Protein AF-A0A2H9TQN9-F1 (afdb_monomer_lite)

Radius of gyration: 40.38 Å; chains: 1; bounding box: 98×46×113 Å

Organism: NCBI:txid1246581

Sequence (249 aa):
MAHNGDDNREPFPMGLWTKDLTGVDFGSINLSEFLGPDDIPKVSHSVGTVLGKHDHDDYSEAASREVLIDNHHAYVQAELASVHLRLTRLEEAVTTLSRERSTQDDLGVELNQREISRGHLDRFCLPVLEATPEPTVISFNRVAQQLNNIYLRLDRKSILSQVRKWFRKRREEMGGRIASSVKRHFSQSLKDTDSIRELIDLVERDECDLSVIINDARLEITNNVEAKLFTKQKILSFLARYKPAELDG

Structure (mmCIF, N/CA/C/O backbone):
data_AF-A0A2H9TQN9-F1
#
_entry.id   AF-A0A2H9TQN9-F1
#
loop_
_atom_site.group_PDB
_atom_site.id
_atom_site.type_symbol
_atom_site.label_atom_id
_atom_site.label_alt_id
_atom_site.label_comp_id
_atom_site.label_asym_id
_atom_site.label_entity_id
_atom_site.label_seq_id
_atom_site.pdbx_PDB_ins_code
_atom_site.Cartn_x
_atom_site.Cartn_y
_atom_site.Cartn_z
_atom_site.occupancy
_atom_site.B_iso_or_equiv
_atom_site.auth_seq_id
_atom_site.auth_comp_id
_atom_site.auth_asym_id
_atom_site.auth_atom_id
_atom_site.pdbx_PDB_model_num
ATOM 1 N N . MET A 1 1 ? 9.075 -24.035 80.267 1.00 37.97 1 MET A N 1
ATOM 2 C CA . MET A 1 1 ? 9.755 -22.742 80.485 1.00 37.97 1 MET A CA 1
ATOM 3 C C . MET A 1 1 ? 9.259 -21.785 79.422 1.00 37.97 1 MET A C 1
ATOM 5 O O . MET A 1 1 ? 9.377 -22.096 78.247 1.00 37.97 1 MET A O 1
ATOM 9 N N . ALA A 1 2 ? 8.608 -20.712 79.857 1.00 39.56 2 ALA A N 1
ATOM 10 C CA . ALA A 1 2 ? 8.160 -19.605 79.023 1.00 39.56 2 ALA A CA 1
ATOM 11 C C . ALA A 1 2 ? 9.331 -18.656 78.715 1.00 39.56 2 ALA A C 1
ATOM 13 O O . ALA A 1 2 ? 10.217 -18.527 79.557 1.00 39.56 2 ALA A O 1
ATOM 14 N N . HIS A 1 3 ? 9.293 -17.965 77.570 1.00 36.34 3 HIS A N 1
ATOM 15 C CA . HIS A 1 3 ? 9.470 -16.508 77.522 1.00 36.34 3 HIS A CA 1
ATOM 16 C C . HIS A 1 3 ? 8.997 -15.905 76.187 1.00 36.34 3 HIS A C 1
ATOM 18 O O . HIS A 1 3 ? 9.136 -16.506 75.127 1.00 36.34 3 HIS A O 1
ATOM 24 N N . ASN A 1 4 ? 8.399 -14.721 76.334 1.00 38.72 4 ASN A N 1
ATOM 25 C CA . ASN A 1 4 ? 7.712 -13.849 75.379 1.00 38.72 4 ASN A CA 1
ATOM 26 C C . ASN A 1 4 ? 8.651 -12.933 74.566 1.00 38.72 4 ASN A C 1
ATOM 28 O O . ASN A 1 4 ? 9.793 -12.718 74.970 1.00 38.72 4 ASN A O 1
ATOM 32 N N . GLY A 1 5 ? 8.065 -12.271 73.556 1.00 31.64 5 GLY A N 1
ATOM 33 C CA . GLY A 1 5 ? 8.475 -10.976 72.978 1.00 31.64 5 GLY A CA 1
ATOM 34 C C . GLY A 1 5 ? 8.746 -11.065 71.470 1.00 31.64 5 GLY A C 1
ATOM 35 O O . GLY A 1 5 ? 9.401 -12.003 71.037 1.00 31.64 5 GLY A O 1
ATOM 36 N N . ASP A 1 6 ? 8.315 -10.164 70.591 1.00 31.16 6 ASP A N 1
ATOM 37 C CA . ASP A 1 6 ? 7.574 -8.908 70.721 1.00 31.16 6 ASP A CA 1
ATOM 38 C C . ASP A 1 6 ? 7.085 -8.502 69.309 1.00 31.16 6 ASP A C 1
ATOM 40 O O . ASP A 1 6 ? 7.635 -8.957 68.298 1.00 31.16 6 ASP A O 1
ATOM 44 N N . ASP A 1 7 ? 6.049 -7.670 69.261 1.00 41.66 7 ASP A N 1
ATOM 45 C CA . ASP A 1 7 ? 5.431 -7.080 68.070 1.00 41.66 7 ASP A CA 1
ATOM 46 C C . ASP A 1 7 ? 6.397 -6.174 67.285 1.00 41.66 7 ASP A C 1
ATOM 48 O O . ASP A 1 7 ? 7.167 -5.428 67.883 1.00 41.66 7 ASP A O 1
ATOM 52 N N . ASN A 1 8 ? 6.311 -6.191 65.944 1.00 35.59 8 ASN A N 1
ATOM 53 C CA . ASN A 1 8 ? 6.471 -5.004 65.079 1.00 35.59 8 ASN A CA 1
ATOM 54 C C . ASN A 1 8 ? 6.349 -5.367 63.586 1.00 35.59 8 ASN A C 1
ATOM 56 O O . ASN A 1 8 ? 7.307 -5.784 62.931 1.00 35.59 8 ASN A O 1
ATOM 60 N N . ARG A 1 9 ? 5.162 -5.147 63.011 1.00 36.41 9 ARG A N 1
ATOM 61 C CA . ARG A 1 9 ? 4.996 -4.911 61.569 1.00 36.41 9 ARG A CA 1
ATOM 62 C C . ARG A 1 9 ? 4.322 -3.559 61.390 1.00 36.41 9 ARG A C 1
ATOM 64 O O . ARG A 1 9 ? 3.121 -3.435 61.599 1.00 36.41 9 ARG A O 1
ATOM 71 N N . GLU A 1 10 ? 5.115 -2.563 61.014 1.00 36.47 10 GLU A N 1
ATOM 72 C CA . GLU A 1 10 ? 4.640 -1.237 60.621 1.00 36.47 10 GLU A CA 1
ATOM 73 C C . GLU A 1 10 ? 3.789 -1.319 59.337 1.00 36.47 10 GLU A C 1
ATOM 75 O O . GLU A 1 10 ? 4.243 -1.884 58.336 1.00 36.47 10 GLU A O 1
ATOM 80 N N . PRO A 1 11 ? 2.577 -0.739 59.308 1.00 37.53 11 PRO A N 1
ATOM 81 C CA . PRO A 1 11 ? 1.890 -0.404 58.072 1.00 37.53 11 PRO A CA 1
ATOM 82 C C . PRO A 1 11 ? 2.256 1.014 57.602 1.00 37.53 11 PRO A C 1
ATOM 84 O O . PRO A 1 11 ? 2.252 1.975 58.371 1.00 37.53 11 PRO A O 1
ATOM 87 N N . PHE A 1 12 ? 2.550 1.130 56.305 1.00 31.11 12 PHE A N 1
ATOM 88 C CA . PHE A 1 12 ? 2.865 2.380 55.609 1.00 31.11 12 PHE A CA 1
ATOM 89 C C . PHE A 1 12 ? 1.700 3.397 55.621 1.00 31.11 12 PHE A C 1
ATOM 91 O O . PHE A 1 12 ? 0.530 3.006 55.659 1.00 31.11 12 PHE A O 1
ATOM 98 N N . PRO A 1 13 ? 2.002 4.709 55.534 1.00 34.22 13 PRO A N 1
ATOM 99 C CA . PRO A 1 13 ? 1.062 5.788 55.809 1.00 34.22 13 PRO A CA 1
ATOM 100 C C . PRO A 1 13 ? 0.210 6.143 54.581 1.00 34.22 13 PRO A C 1
ATOM 102 O O . PRO A 1 13 ? 0.727 6.556 53.546 1.00 34.22 13 PRO A O 1
ATOM 105 N N . MET A 1 14 ? -1.115 6.051 54.715 1.00 31.77 14 MET A N 1
ATOM 106 C CA . MET A 1 14 ? -2.094 6.589 53.760 1.00 31.77 14 MET A CA 1
ATOM 107 C C . MET A 1 14 ? -2.716 7.854 54.352 1.00 31.77 14 MET A C 1
ATOM 109 O O . MET A 1 14 ? -3.808 7.837 54.913 1.00 31.77 14 MET A O 1
ATOM 113 N N . GLY A 1 15 ? -1.980 8.957 54.260 1.00 32.19 15 GLY A N 1
ATOM 114 C CA . GLY A 1 15 ? -2.476 10.287 54.579 1.00 32.19 15 GLY A CA 1
ATOM 115 C C . GLY A 1 15 ? -2.161 11.227 53.430 1.00 32.19 15 GLY A C 1
ATOM 116 O O . GLY A 1 15 ? -1.024 11.662 53.317 1.00 32.19 15 GLY A O 1
ATOM 117 N N . LEU A 1 16 ? -3.155 11.493 52.581 1.00 36.97 16 LEU A N 1
ATOM 118 C CA . LEU A 1 16 ? -3.380 12.712 51.790 1.00 36.97 16 LEU A CA 1
ATOM 119 C C . LEU A 1 16 ? -4.595 12.450 50.882 1.00 36.97 16 LEU A C 1
ATOM 121 O O . LEU A 1 16 ? -4.783 11.325 50.435 1.00 36.97 16 LEU A O 1
ATOM 125 N N . TRP A 1 17 ? -5.386 13.492 50.612 1.00 33.38 17 TRP A N 1
ATOM 126 C CA . TRP A 1 17 ? -6.606 13.519 49.779 1.00 33.38 17 TRP A CA 1
ATOM 127 C C . TRP A 1 17 ? -7.957 13.251 50.464 1.00 33.38 17 TRP A C 1
ATOM 129 O O . TRP A 1 17 ? -8.817 12.582 49.907 1.00 33.38 17 TRP A O 1
ATOM 139 N N . THR A 1 18 ? -8.222 13.895 51.601 1.00 37.75 18 THR A N 1
ATOM 140 C CA . THR A 1 18 ? -9.591 14.362 51.901 1.00 37.75 18 THR A CA 1
ATOM 141 C C . THR A 1 18 ? -9.537 15.785 52.446 1.00 37.75 18 THR A C 1
ATOM 143 O O . THR A 1 18 ? -9.558 16.011 53.655 1.00 37.75 18 THR A O 1
ATOM 146 N N . LYS A 1 19 ? -9.429 16.756 51.538 1.00 35.53 19 LYS A N 1
ATOM 147 C CA . LYS A 1 19 ? -9.860 18.132 51.780 1.00 35.53 19 LYS A CA 1
ATOM 148 C C . LYS A 1 19 ? -10.678 18.602 50.580 1.00 35.53 19 LYS A C 1
ATOM 150 O O . LYS A 1 19 ? -10.286 18.373 49.441 1.00 35.53 19 LYS A O 1
ATOM 155 N N . ASP A 1 20 ? -11.794 19.234 50.924 1.00 38.38 20 ASP A N 1
ATOM 156 C CA . ASP A 1 20 ? -12.629 20.122 50.116 1.00 38.38 20 ASP A CA 1
ATOM 157 C C . ASP A 1 20 ? -13.629 19.486 49.136 1.00 38.38 20 ASP A C 1
ATOM 159 O O . ASP A 1 20 ? -13.484 19.541 47.920 1.00 38.38 20 ASP A O 1
ATOM 163 N N . LEU A 1 21 ? -14.737 18.985 49.699 1.00 37.91 21 LEU A N 1
ATOM 164 C CA . LEU A 1 21 ? -16.066 19.015 49.062 1.00 37.91 21 LEU A CA 1
ATOM 165 C C . LEU A 1 21 ? -17.137 19.600 50.008 1.00 37.91 21 LEU A C 1
ATOM 167 O O . LEU A 1 21 ? -18.318 19.272 49.923 1.00 37.91 21 LEU A O 1
ATOM 171 N N . THR A 1 22 ? -16.750 20.498 50.919 1.00 39.56 22 THR A N 1
ATOM 172 C CA . THR A 1 22 ? -17.705 21.353 51.641 1.00 39.56 22 THR A CA 1
ATOM 173 C C . THR A 1 22 ? -18.136 22.484 50.711 1.00 39.56 22 THR A C 1
ATOM 175 O O . THR A 1 22 ? -17.582 23.580 50.749 1.00 39.56 22 THR A O 1
ATOM 178 N N . GLY A 1 23 ? -19.065 22.191 49.805 1.00 35.91 23 GLY A N 1
ATOM 179 C CA . GLY A 1 23 ? -19.553 23.191 48.855 1.00 35.91 23 GLY A CA 1
ATOM 180 C C . GLY A 1 23 ? -20.477 22.684 47.754 1.00 35.91 23 GLY A C 1
ATOM 181 O O . GLY A 1 23 ? -20.685 23.411 46.788 1.00 35.91 23 GLY A O 1
ATOM 182 N N . VAL A 1 24 ? -21.026 21.469 47.861 1.00 32.88 24 VAL A N 1
ATOM 183 C CA . VAL A 1 24 ? -22.110 21.032 46.972 1.00 32.88 24 VAL A CA 1
ATOM 184 C C . VAL A 1 24 ? -23.412 21.119 47.750 1.00 32.88 24 VAL A C 1
ATOM 186 O O . VAL A 1 24 ? -23.733 20.251 48.559 1.00 32.88 24 VAL A O 1
ATOM 189 N N . ASP A 1 25 ? -24.123 22.217 47.523 1.00 34.91 25 ASP A N 1
ATOM 190 C CA . ASP A 1 25 ? -25.510 22.395 47.924 1.00 34.91 25 ASP A CA 1
ATOM 191 C C . ASP A 1 25 ? -26.354 21.422 47.088 1.00 34.91 25 ASP A C 1
ATOM 193 O O . ASP A 1 25 ? -26.673 21.677 45.924 1.00 34.91 25 ASP A O 1
ATOM 197 N N . PHE A 1 26 ? -26.641 20.243 47.641 1.00 36.66 26 PHE A N 1
ATOM 198 C CA . PHE A 1 26 ? -27.694 19.394 47.101 1.00 36.66 26 PHE A CA 1
ATOM 199 C C . PHE A 1 26 ? -29.007 20.047 47.502 1.0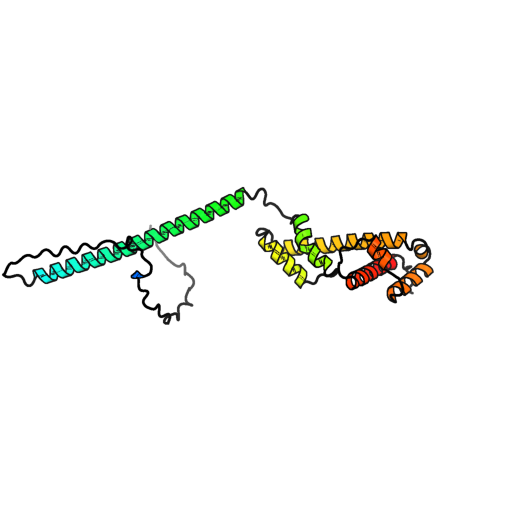0 36.66 26 PHE A C 1
ATOM 201 O O . PHE A 1 26 ? -29.554 19.761 48.568 1.00 36.66 26 PHE A O 1
ATOM 208 N N . GLY A 1 27 ? -29.462 20.967 46.645 1.00 31.23 27 GLY A N 1
ATOM 209 C CA . GLY A 1 27 ? -30.769 21.594 46.751 1.00 31.23 27 GLY A CA 1
ATOM 210 C C . GLY A 1 27 ? -31.809 20.547 47.129 1.00 31.23 27 GLY A C 1
ATOM 211 O O . GLY A 1 27 ? -31.789 19.432 46.613 1.00 31.23 27 GLY A O 1
ATOM 212 N N . SER A 1 28 ? -32.657 20.900 48.086 1.00 41.28 28 SER A N 1
ATOM 213 C CA . SER A 1 28 ? -33.707 20.063 48.656 1.00 41.28 28 SER A CA 1
ATOM 214 C C . SER A 1 28 ? -34.480 19.350 47.542 1.00 41.28 28 SER A C 1
ATOM 216 O O . SER A 1 28 ? -35.337 19.941 46.888 1.00 41.28 28 SER A O 1
ATOM 218 N N . ILE A 1 29 ? -34.157 18.078 47.297 1.00 41.19 29 ILE A N 1
ATOM 219 C CA . ILE A 1 29 ? -34.894 17.264 46.334 1.00 41.19 29 ILE A CA 1
ATOM 220 C C . ILE A 1 29 ? -36.217 16.920 47.003 1.00 41.19 29 ILE A C 1
ATOM 222 O O . ILE A 1 29 ? -36.265 16.226 48.020 1.00 41.19 29 ILE A O 1
ATOM 226 N N . ASN A 1 30 ? -37.297 17.448 46.440 1.00 39.53 30 ASN A N 1
ATOM 227 C CA . ASN A 1 30 ? -38.644 17.142 46.873 1.00 39.53 30 ASN A CA 1
ATOM 228 C C . ASN A 1 30 ? -38.946 15.681 46.492 1.00 39.53 30 ASN A C 1
ATOM 230 O O . ASN A 1 30 ? -39.198 15.365 45.333 1.00 39.53 30 ASN A O 1
ATOM 234 N N . LEU A 1 31 ? -38.881 14.772 47.470 1.00 38.03 31 LEU A N 1
ATOM 235 C CA . LEU A 1 31 ? -39.073 13.320 47.298 1.00 38.03 31 LEU A CA 1
ATOM 236 C C . LEU A 1 31 ? -40.453 12.935 46.732 1.00 38.03 31 LEU A C 1
ATOM 238 O O . LEU A 1 31 ? -40.649 11.797 46.313 1.00 38.03 31 LEU A O 1
ATOM 242 N N . SER A 1 32 ? -41.396 13.879 46.686 1.00 43.66 32 SER A N 1
ATOM 243 C CA . SER A 1 32 ? -42.710 13.697 46.062 1.00 43.66 32 SER A CA 1
ATOM 244 C C . SER A 1 32 ? -42.670 13.631 44.529 1.00 43.66 32 SER A C 1
ATOM 246 O O . SER A 1 32 ? -43.639 13.186 43.925 1.00 43.66 32 SER A O 1
ATOM 248 N N . GLU A 1 33 ? -41.562 14.026 43.894 1.00 41.00 33 GLU A N 1
ATOM 249 C CA . GLU A 1 33 ? -41.443 14.071 42.428 1.00 41.00 33 GLU A CA 1
ATOM 250 C C . GLU A 1 33 ? -40.929 12.757 41.802 1.00 41.00 33 GLU A C 1
ATOM 252 O O . GLU A 1 33 ? -41.001 12.587 40.588 1.00 41.00 33 GLU A O 1
ATOM 257 N N . PHE A 1 34 ? -40.443 11.806 42.615 1.00 40.09 34 PHE A N 1
ATOM 258 C CA . PHE A 1 34 ? -39.823 10.552 42.144 1.00 40.09 34 PHE A CA 1
ATOM 259 C C . PHE A 1 34 ? -40.543 9.267 42.569 1.00 40.09 34 PHE A C 1
ATOM 261 O O . PHE A 1 34 ? -40.137 8.181 42.155 1.00 40.09 34 PHE A O 1
ATOM 268 N N . LEU A 1 35 ? -41.604 9.370 43.367 1.00 39.31 35 LEU A N 1
ATOM 269 C CA . LEU A 1 35 ? -42.394 8.229 43.818 1.00 39.31 35 LEU A CA 1
ATOM 270 C C . LEU A 1 35 ? -43.792 8.316 43.208 1.00 39.31 35 LEU A C 1
ATOM 272 O O . LEU A 1 35 ? -44.477 9.330 43.340 1.00 39.31 35 LEU A O 1
ATOM 276 N N . GLY A 1 36 ? -44.221 7.246 42.538 1.00 40.66 36 GLY A N 1
ATOM 277 C CA . GLY A 1 36 ? -45.630 7.084 42.198 1.00 40.66 36 GLY A CA 1
ATOM 278 C C . GLY A 1 36 ? -46.471 7.006 43.482 1.00 40.66 36 GLY A C 1
ATOM 279 O O . GLY A 1 36 ? -45.952 6.617 44.530 1.00 40.66 36 GLY A O 1
ATOM 280 N N . PRO A 1 37 ? -47.771 7.345 43.429 1.00 44.25 37 PRO A N 1
ATOM 281 C CA . PRO A 1 37 ? -48.647 7.387 44.606 1.00 44.25 37 PRO A CA 1
ATOM 282 C C . PRO A 1 37 ? -48.778 6.053 45.368 1.00 44.25 37 PRO A C 1
ATOM 284 O O . PRO A 1 37 ? -49.317 6.048 46.473 1.00 44.25 37 PRO A O 1
ATOM 287 N N . ASP A 1 38 ? -48.261 4.951 44.819 1.00 47.19 38 ASP A N 1
ATOM 288 C CA . ASP A 1 38 ? -48.315 3.611 45.408 1.00 47.19 38 ASP A CA 1
ATOM 289 C C . ASP A 1 38 ? -47.046 3.198 46.186 1.00 47.19 38 ASP A C 1
ATOM 291 O O . ASP A 1 38 ? -47.084 2.198 46.900 1.00 47.19 38 ASP A O 1
ATOM 295 N N . ASP A 1 39 ? -45.951 3.969 46.121 1.00 44.09 39 ASP A N 1
ATOM 296 C CA . ASP A 1 39 ? -44.659 3.604 46.741 1.00 44.09 39 ASP A CA 1
ATOM 297 C C . ASP A 1 39 ? -44.392 4.284 48.100 1.00 44.09 39 ASP A C 1
ATOM 299 O O . ASP A 1 39 ? -43.322 4.120 48.691 1.00 44.09 39 ASP A O 1
ATOM 303 N N . ILE A 1 40 ? -45.360 5.034 48.639 1.00 39.59 40 ILE A N 1
ATOM 304 C CA . ILE A 1 40 ? -45.265 5.607 49.989 1.00 39.59 40 ILE A CA 1
ATOM 305 C C . ILE A 1 40 ? -45.924 4.632 50.978 1.00 39.59 40 ILE A C 1
ATOM 307 O O . ILE A 1 40 ? -47.126 4.370 50.859 1.00 39.59 40 ILE A O 1
ATOM 311 N N . PRO A 1 41 ? -45.203 4.107 51.990 1.00 36.38 41 PRO A N 1
ATOM 312 C CA . PRO A 1 41 ? -45.829 3.301 53.027 1.00 36.38 41 PRO A CA 1
ATOM 313 C C . PRO A 1 41 ? -46.903 4.136 53.733 1.00 36.38 41 PRO A C 1
ATOM 315 O O . PRO A 1 41 ? -46.627 5.202 54.284 1.00 36.38 41 PRO A O 1
ATOM 318 N N . LYS A 1 42 ? -48.154 3.658 53.701 1.00 34.28 42 LYS A N 1
ATOM 319 C CA . LYS A 1 42 ? -49.274 4.282 54.414 1.00 34.28 42 LYS A CA 1
ATOM 320 C C . LYS A 1 42 ? -48.986 4.272 55.914 1.00 34.28 42 LYS A C 1
ATOM 322 O O . LYS A 1 42 ? -49.185 3.260 56.582 1.00 34.28 42 LYS A O 1
ATOM 327 N N . VAL A 1 43 ? -48.565 5.413 56.449 1.00 35.03 43 VAL A N 1
ATOM 328 C CA . VAL A 1 43 ? -48.576 5.661 57.891 1.00 35.03 43 VAL A CA 1
ATOM 329 C C . VAL A 1 43 ? -50.028 5.928 58.286 1.00 35.03 43 VAL A C 1
ATOM 331 O O . VAL A 1 43 ? -50.566 7.016 58.083 1.00 35.03 43 VAL A O 1
ATOM 334 N N . SER A 1 44 ? -50.700 4.898 58.793 1.00 30.33 44 SER A N 1
ATOM 335 C CA . SER A 1 44 ? -52.037 5.024 59.370 1.00 30.33 44 SER A CA 1
ATOM 336 C C . SER A 1 44 ? -51.959 5.841 60.661 1.00 30.33 44 SER A C 1
ATOM 338 O O . SER A 1 44 ? -51.550 5.333 61.701 1.00 30.33 44 SER A O 1
ATOM 340 N N . HIS A 1 45 ? -52.386 7.104 60.615 1.00 34.41 45 HIS A N 1
ATOM 341 C CA . HIS A 1 45 ? -52.709 7.871 61.817 1.00 34.41 45 HIS A CA 1
ATOM 342 C C . HIS A 1 45 ? -54.002 7.322 62.436 1.00 34.41 45 HIS A C 1
ATOM 344 O O . HIS A 1 45 ? -55.101 7.742 62.079 1.00 34.41 45 HIS A O 1
ATOM 350 N N . SER A 1 46 ? -53.895 6.392 63.385 1.00 27.66 46 SER A N 1
ATOM 351 C CA . SER A 1 46 ? -54.994 6.104 64.310 1.00 27.66 46 SER A CA 1
ATOM 352 C C . SER A 1 46 ? -54.864 7.009 65.536 1.00 27.66 46 SER A C 1
ATOM 354 O O . SER A 1 46 ? -54.229 6.648 66.525 1.00 27.66 46 SER A O 1
ATOM 356 N N . VAL A 1 47 ? -55.454 8.206 65.469 1.00 30.98 47 VAL A N 1
ATOM 357 C CA . VAL A 1 47 ? -55.657 9.056 66.651 1.00 30.98 47 VAL A CA 1
ATOM 358 C C . VAL A 1 47 ? -56.861 8.502 67.412 1.00 30.98 47 VAL A C 1
ATOM 360 O O . VAL A 1 47 ? -58.009 8.783 67.077 1.00 30.98 47 VAL A O 1
ATOM 363 N N . GLY A 1 48 ? -56.601 7.665 68.415 1.00 31.16 48 GLY A N 1
ATOM 364 C CA . GLY A 1 48 ? -57.606 7.248 69.388 1.00 31.16 48 GLY A CA 1
ATOM 365 C C . GLY A 1 48 ? -57.835 8.357 70.411 1.00 31.16 48 GLY A C 1
ATOM 366 O O . GLY A 1 48 ? -56.950 8.678 71.196 1.00 31.16 48 GLY A O 1
ATOM 367 N N . THR A 1 49 ? -59.022 8.958 70.399 1.00 33.12 49 THR A N 1
ATOM 368 C CA . THR A 1 49 ? -59.487 9.881 71.439 1.00 33.12 49 THR A CA 1
ATOM 369 C C . THR A 1 49 ? -59.835 9.097 72.708 1.00 33.12 49 THR A C 1
ATOM 371 O O . THR A 1 49 ? -60.707 8.233 72.659 1.00 33.12 49 THR A O 1
ATOM 374 N N . VAL A 1 50 ? -59.225 9.426 73.853 1.00 31.00 50 VAL A N 1
ATOM 375 C CA . VAL A 1 50 ? -59.729 9.025 75.180 1.00 31.00 50 VAL A CA 1
ATOM 376 C C . VAL A 1 50 ? -59.770 10.249 76.094 1.00 31.00 50 VAL A C 1
ATOM 378 O O . VAL A 1 50 ? -58.752 10.855 76.413 1.00 31.00 50 VAL A O 1
ATOM 381 N N . LEU A 1 51 ? -60.992 10.620 76.479 1.00 35.50 51 LEU A N 1
ATOM 382 C CA . LEU A 1 51 ? -61.319 11.559 77.550 1.00 35.50 51 LEU A CA 1
ATOM 383 C C . LEU A 1 51 ? -61.044 10.902 78.911 1.00 35.50 51 LEU A C 1
ATOM 385 O O . LEU A 1 51 ? -61.586 9.834 79.186 1.00 35.50 51 LEU A O 1
ATOM 389 N N . GLY A 1 52 ? -60.304 11.572 79.794 1.00 28.08 52 GLY A N 1
ATOM 390 C CA . GLY A 1 52 ? -60.201 11.179 81.202 1.00 28.08 52 GLY A CA 1
ATOM 391 C C . GLY A 1 52 ? -59.225 12.047 81.991 1.00 28.08 52 GLY A C 1
ATOM 392 O O . GLY A 1 52 ? -58.073 12.182 81.609 1.00 28.08 52 GLY A O 1
ATOM 393 N N . LYS A 1 53 ? -59.713 12.669 83.069 1.00 41.50 53 LYS A N 1
ATOM 394 C CA . LYS A 1 53 ? -58.954 13.505 84.011 1.00 41.50 53 LYS A CA 1
ATOM 395 C C . LYS A 1 53 ? -58.148 12.659 85.012 1.00 41.50 53 LYS A C 1
ATOM 397 O O . LYS A 1 53 ? -58.607 11.590 85.396 1.00 41.50 53 LYS A O 1
ATOM 402 N N . HIS A 1 54 ? -57.099 13.304 85.531 1.00 37.19 54 HIS A N 1
ATOM 403 C CA . HIS A 1 54 ? -56.323 13.073 86.761 1.00 37.19 54 HIS A CA 1
ATOM 404 C C . HIS A 1 54 ? -55.001 12.291 86.677 1.00 37.19 54 HIS A C 1
ATOM 406 O O . HIS A 1 54 ? -54.954 11.138 86.269 1.00 37.19 54 HIS A O 1
ATOM 412 N N . ASP A 1 55 ? -53.979 13.025 87.141 1.00 39.59 55 ASP A N 1
ATOM 413 C CA . ASP A 1 55 ? -52.708 12.663 87.765 1.00 39.59 55 ASP A CA 1
ATOM 414 C C . ASP A 1 55 ? -51.806 11.685 87.012 1.00 39.59 55 ASP A C 1
ATOM 416 O O . ASP A 1 55 ? -51.983 10.487 87.154 1.00 39.59 55 ASP A O 1
ATOM 420 N N . HIS A 1 56 ? -50.808 12.196 86.270 1.00 41.88 56 HIS A N 1
ATOM 421 C CA . HIS A 1 56 ? -49.495 11.552 86.052 1.00 41.88 56 HIS A CA 1
ATOM 422 C C . HIS A 1 56 ? -48.612 12.385 85.096 1.00 41.88 56 HIS A C 1
ATOM 424 O O . HIS A 1 56 ? -48.514 12.087 83.905 1.00 41.88 56 HIS A O 1
ATOM 430 N N . ASP A 1 57 ? -47.926 13.408 85.614 1.00 44.16 57 ASP A N 1
ATOM 431 C CA . ASP A 1 57 ? -46.994 14.216 84.804 1.00 44.16 57 ASP A CA 1
ATOM 432 C C . ASP A 1 57 ? -45.682 13.475 84.448 1.00 44.16 57 ASP A C 1
ATOM 434 O O . ASP A 1 57 ? -45.056 13.807 83.447 1.00 44.16 57 ASP A O 1
ATOM 438 N N . ASP A 1 58 ? -45.312 12.395 85.151 1.00 45.41 58 ASP A N 1
ATOM 439 C CA . ASP A 1 58 ? -44.061 11.655 84.875 1.00 45.41 58 ASP A CA 1
ATOM 440 C C . ASP A 1 58 ? -44.194 10.499 83.855 1.00 45.41 58 ASP A C 1
ATOM 442 O O . ASP A 1 58 ? -43.198 10.056 83.282 1.00 45.41 58 ASP A O 1
ATOM 446 N N . TYR A 1 59 ? -45.406 10.002 83.571 1.00 42.09 59 TYR A N 1
ATOM 447 C CA . TYR A 1 59 ? -45.606 8.903 82.601 1.00 42.09 59 TYR A CA 1
ATOM 448 C C . TYR A 1 59 ? -45.722 9.391 81.148 1.00 42.09 59 TYR A C 1
ATOM 450 O O . TYR A 1 59 ? -45.424 8.647 80.214 1.00 42.09 59 TYR A O 1
ATOM 458 N N . SER A 1 60 ? -46.117 10.651 80.953 1.00 50.75 60 SER A N 1
ATOM 459 C CA . SER A 1 60 ? -46.282 11.280 79.637 1.00 50.75 60 SER A CA 1
ATOM 460 C C . SER A 1 60 ? -44.943 11.484 78.917 1.00 50.75 60 SER A C 1
ATOM 462 O O . SER A 1 60 ? -44.827 11.224 77.718 1.00 50.75 60 SER A O 1
ATOM 464 N N . GLU A 1 61 ? -43.902 11.892 79.645 1.00 48.28 61 GLU A N 1
ATOM 465 C CA . GLU A 1 61 ? -42.594 12.204 79.061 1.00 48.28 61 GLU A CA 1
ATOM 466 C C . GLU A 1 61 ? -41.782 10.938 78.735 1.00 48.28 61 GLU A C 1
ATOM 468 O O . GLU A 1 61 ? -41.101 10.883 77.708 1.00 48.28 61 GLU A O 1
ATOM 473 N N . ALA A 1 62 ? -41.908 9.892 79.561 1.00 48.81 62 ALA A N 1
ATOM 474 C CA . ALA A 1 62 ? -41.318 8.578 79.306 1.00 48.81 62 ALA A CA 1
ATOM 475 C C . ALA A 1 62 ? -41.974 7.891 78.098 1.00 48.81 62 ALA A C 1
ATOM 477 O O . ALA A 1 62 ? -41.261 7.485 77.184 1.00 48.81 62 ALA A O 1
ATOM 478 N N . ALA A 1 63 ? -43.312 7.868 78.028 1.00 45.72 63 ALA A N 1
ATOM 479 C CA . ALA A 1 63 ? -44.037 7.327 76.878 1.00 45.72 63 ALA A CA 1
ATOM 480 C C . ALA A 1 63 ? -43.769 8.132 75.591 1.00 45.72 63 ALA A C 1
ATOM 482 O O . ALA A 1 63 ? -43.606 7.556 74.519 1.00 45.72 63 ALA A O 1
ATOM 483 N N . SER A 1 64 ? -43.646 9.461 75.686 1.00 47.19 64 SER A N 1
ATOM 484 C CA . SER A 1 64 ? -43.293 10.311 74.539 1.00 47.19 64 SER A CA 1
ATOM 485 C C . SER A 1 64 ? -41.858 10.082 74.055 1.00 47.19 64 SER A C 1
ATOM 487 O O . SER A 1 64 ? -41.611 10.130 72.851 1.00 47.19 64 SER A O 1
ATOM 489 N N . ARG A 1 65 ? -40.907 9.803 74.961 1.00 44.91 65 ARG A N 1
ATOM 490 C CA . ARG A 1 65 ? -39.529 9.420 74.605 1.00 44.91 65 ARG A CA 1
ATOM 491 C C . ARG A 1 65 ? -39.456 8.017 74.013 1.00 44.91 65 ARG A C 1
ATOM 493 O O . ARG A 1 65 ? -38.742 7.833 73.035 1.00 44.91 65 ARG A O 1
ATOM 500 N N . GLU A 1 66 ? -40.198 7.062 74.557 1.00 41.66 66 GLU A N 1
ATOM 501 C CA . GLU A 1 66 ? -40.2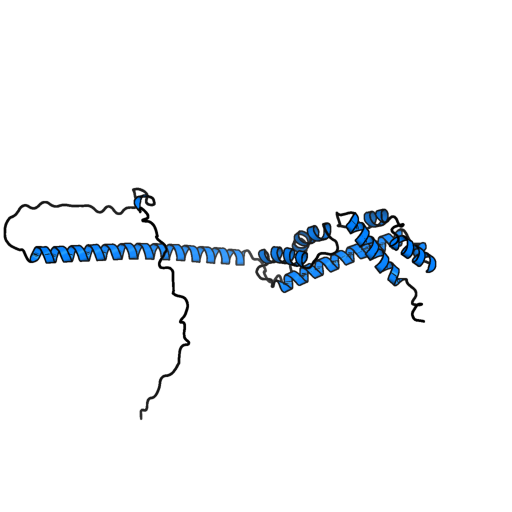47 5.678 74.072 1.00 41.66 66 GLU A CA 1
ATOM 502 C C . GLU A 1 66 ? -40.850 5.612 72.656 1.00 41.66 66 GLU A C 1
ATOM 504 O O . GLU A 1 66 ? -40.233 5.057 71.751 1.00 41.66 66 GLU A O 1
ATOM 509 N N . VAL A 1 67 ? -41.945 6.343 72.402 1.00 48.00 67 VAL A N 1
ATOM 510 C CA . VAL A 1 67 ? -42.533 6.501 71.056 1.00 48.00 67 VAL A CA 1
ATOM 511 C C . VAL A 1 67 ? -41.589 7.231 70.087 1.00 48.00 67 VAL A C 1
ATOM 513 O O . VAL A 1 67 ? -41.557 6.914 68.896 1.00 48.00 67 VAL A O 1
ATOM 516 N N . LEU A 1 68 ? -40.799 8.206 70.554 1.00 50.75 68 LEU A N 1
ATOM 517 C CA . LEU A 1 68 ? -39.795 8.867 69.710 1.00 50.75 68 LEU A CA 1
ATOM 518 C C . LEU A 1 68 ? -38.655 7.917 69.323 1.00 50.75 68 LEU A C 1
ATOM 520 O O . LEU A 1 68 ? -38.207 7.944 68.178 1.00 50.75 68 LEU A O 1
ATOM 524 N N . ILE A 1 69 ? -38.190 7.095 70.268 1.00 51.66 69 ILE A N 1
ATOM 525 C CA . ILE A 1 69 ? -37.119 6.115 70.058 1.00 51.66 69 ILE A CA 1
ATOM 526 C C . ILE A 1 69 ? -37.589 5.026 69.091 1.00 51.66 69 ILE A C 1
ATOM 528 O O . ILE A 1 69 ? -36.858 4.711 68.153 1.00 51.66 69 ILE A O 1
ATOM 532 N N . ASP A 1 70 ? -38.821 4.540 69.237 1.00 53.41 70 ASP A N 1
ATOM 533 C CA . ASP A 1 70 ? -39.409 3.547 68.334 1.00 53.41 70 ASP A CA 1
ATOM 534 C C . ASP A 1 70 ? -39.578 4.088 66.910 1.00 53.41 70 ASP A C 1
ATOM 536 O O . ASP A 1 70 ? -39.252 3.399 65.942 1.00 53.41 70 ASP A O 1
ATOM 540 N N . ASN A 1 71 ? -39.990 5.351 66.757 1.00 56.31 71 ASN A N 1
ATOM 541 C CA . ASN A 1 71 ? -40.093 5.995 65.445 1.00 56.31 71 ASN A CA 1
ATOM 542 C C . ASN A 1 71 ? -38.722 6.244 64.801 1.00 56.31 71 ASN A C 1
ATOM 544 O O . ASN A 1 71 ? -38.570 6.083 63.589 1.00 56.31 71 ASN A O 1
ATOM 548 N N . HIS A 1 72 ? -37.707 6.615 65.587 1.00 57.22 72 HIS A N 1
ATOM 549 C CA . HIS A 1 72 ? -36.346 6.773 65.074 1.00 57.22 72 HIS A CA 1
ATOM 550 C C . HIS A 1 72 ? -35.735 5.427 64.685 1.00 57.22 72 HIS A C 1
ATOM 552 O O . HIS A 1 72 ? -35.122 5.308 63.627 1.00 57.22 72 HIS A O 1
ATOM 558 N N . HIS A 1 73 ? -35.958 4.394 65.493 1.00 59.06 73 HIS A N 1
ATOM 559 C CA . HIS A 1 73 ? -35.517 3.039 65.204 1.00 59.06 73 HIS A CA 1
ATOM 560 C C . HIS A 1 73 ? -36.206 2.478 63.951 1.00 59.06 73 HIS A C 1
ATOM 562 O O . HIS A 1 73 ? -35.534 1.920 63.085 1.00 59.06 73 HIS A O 1
ATOM 568 N N . ALA A 1 74 ? -37.513 2.707 63.790 1.00 57.72 74 ALA A N 1
ATOM 569 C CA . ALA A 1 74 ? -38.258 2.339 62.588 1.00 57.72 74 ALA A CA 1
ATOM 570 C C . ALA A 1 74 ? -37.752 3.079 61.338 1.00 57.72 74 ALA A C 1
ATOM 572 O O . ALA A 1 74 ? -37.600 2.466 60.282 1.00 57.72 74 ALA A O 1
ATOM 573 N N . TYR A 1 75 ? -37.425 4.371 61.457 1.00 67.38 75 TYR A N 1
ATOM 574 C CA . TYR A 1 75 ? -36.831 5.149 60.367 1.00 67.38 75 TYR A CA 1
ATOM 575 C C . TYR A 1 75 ? -35.456 4.602 59.957 1.00 67.38 75 TYR A C 1
ATOM 577 O O . TYR A 1 75 ? -35.214 4.357 58.776 1.00 67.38 75 TYR A O 1
ATOM 585 N N . VAL A 1 76 ? -34.571 4.333 60.925 1.00 68.75 76 VAL A N 1
ATOM 586 C CA . VAL A 1 76 ? -33.250 3.744 60.648 1.00 68.75 76 VAL A CA 1
ATOM 587 C C . VAL A 1 76 ? -33.382 2.353 60.027 1.00 68.75 76 VAL A C 1
ATOM 589 O O . VAL A 1 76 ? -32.647 2.031 59.095 1.00 68.75 76 VAL A O 1
ATOM 592 N N . GLN A 1 77 ? -34.332 1.534 60.482 1.00 67.69 77 GLN A N 1
ATOM 593 C CA . GLN A 1 77 ? -34.596 0.223 59.887 1.00 67.69 77 GLN A CA 1
ATOM 594 C C . GLN A 1 77 ? -35.131 0.319 58.452 1.00 67.69 77 GLN A C 1
ATOM 596 O O . GLN A 1 77 ? -34.728 -0.483 57.609 1.00 67.69 77 GLN A O 1
ATOM 601 N N . ALA A 1 78 ? -35.988 1.298 58.152 1.00 65.31 78 ALA A N 1
ATOM 602 C CA . ALA A 1 78 ? -36.501 1.527 56.802 1.00 65.31 78 ALA A CA 1
ATOM 603 C C . ALA A 1 78 ? -35.393 1.983 55.836 1.00 65.31 78 ALA A C 1
ATOM 605 O O . ALA A 1 78 ? -35.265 1.439 54.737 1.00 65.31 78 ALA A O 1
ATOM 606 N N . GLU A 1 79 ? -34.537 2.912 56.268 1.00 70.38 79 GLU A N 1
ATOM 607 C CA . GLU A 1 79 ? -33.366 3.347 55.498 1.00 70.38 79 GLU A CA 1
ATOM 608 C C . GLU A 1 79 ? -32.376 2.196 55.281 1.00 70.38 79 GLU A C 1
ATOM 610 O O . GLU A 1 79 ? -31.893 1.972 54.169 1.00 70.38 79 GLU A O 1
ATOM 615 N N . LEU A 1 80 ? -32.129 1.389 56.315 1.00 71.94 80 LEU A N 1
ATOM 616 C CA . LEU A 1 80 ? -31.270 0.216 56.213 1.00 71.94 80 LEU A CA 1
ATOM 617 C C . LEU A 1 80 ? -31.842 -0.816 55.230 1.00 71.94 80 LEU A C 1
ATOM 619 O O . LEU A 1 80 ? -31.090 -1.378 54.433 1.00 71.94 80 LEU A O 1
ATOM 623 N N . ALA A 1 81 ? -33.156 -1.049 55.237 1.00 70.31 81 ALA A N 1
ATOM 624 C CA . ALA A 1 81 ? -33.819 -1.935 54.281 1.00 70.31 81 ALA A CA 1
ATOM 625 C C . ALA A 1 81 ? -33.706 -1.413 52.835 1.00 70.31 81 ALA A C 1
ATOM 627 O O . ALA A 1 81 ? -33.435 -2.191 51.918 1.00 70.31 81 ALA A O 1
ATOM 628 N N . SER A 1 82 ? -33.831 -0.097 52.635 1.00 72.50 82 SER A N 1
ATOM 629 C CA . SER A 1 82 ? -33.637 0.561 51.335 1.00 72.50 82 SER A CA 1
ATOM 630 C C . SER A 1 82 ? -32.207 0.389 50.808 1.00 72.50 82 SER A C 1
ATOM 632 O O . SER A 1 82 ? -31.997 0.034 49.642 1.00 72.50 82 SER A O 1
ATOM 634 N N . VAL A 1 83 ? -31.204 0.554 51.677 1.00 73.69 83 VAL A N 1
ATOM 635 C CA . VAL A 1 83 ? -29.792 0.332 51.330 1.00 73.69 83 VAL A CA 1
ATOM 636 C C . VAL A 1 83 ? -29.533 -1.129 50.963 1.00 73.69 83 VAL A C 1
ATOM 638 O O . VAL A 1 83 ? -28.902 -1.381 49.936 1.00 73.69 83 VAL A O 1
ATOM 641 N N . HIS A 1 84 ? -30.055 -2.089 51.732 1.00 79.12 84 HIS A N 1
ATOM 642 C CA . HIS A 1 84 ? -29.907 -3.513 51.414 1.00 79.12 84 HIS A CA 1
ATOM 643 C C . HIS A 1 84 ? -30.538 -3.864 50.067 1.00 79.12 84 HIS A C 1
ATOM 645 O O . HIS A 1 84 ? -29.896 -4.519 49.252 1.00 79.12 84 HIS A O 1
ATOM 651 N N . LEU A 1 85 ? -31.741 -3.359 49.778 1.00 78.50 85 LEU A N 1
ATOM 652 C CA . LEU A 1 85 ? -32.402 -3.596 48.494 1.00 78.50 85 LEU A CA 1
ATOM 653 C C . LEU A 1 85 ? -31.586 -3.045 47.315 1.00 78.50 85 LEU A C 1
ATOM 655 O O . LEU A 1 85 ? -31.480 -3.687 46.269 1.00 78.50 85 LEU A O 1
ATOM 659 N N . ARG A 1 86 ? -30.981 -1.860 47.473 1.00 72.75 86 ARG A N 1
ATOM 660 C CA . ARG A 1 86 ? -30.085 -1.283 46.458 1.00 72.75 86 ARG A CA 1
ATOM 661 C C . ARG A 1 86 ? -28.818 -2.113 46.283 1.00 72.75 86 ARG A C 1
ATOM 663 O O . ARG A 1 86 ? -28.380 -2.283 45.147 1.00 72.75 86 ARG A O 1
ATOM 670 N N . LEU A 1 87 ? -28.251 -2.628 47.373 1.00 81.00 87 LEU A N 1
ATOM 671 C CA . LEU A 1 87 ? -27.073 -3.488 47.332 1.00 81.00 87 LEU A CA 1
ATOM 672 C C . LEU A 1 87 ? -27.377 -4.793 46.586 1.00 81.00 87 LEU A C 1
ATOM 674 O O . LEU A 1 87 ? -26.652 -5.135 45.660 1.00 81.00 87 LEU A O 1
ATOM 678 N N . THR A 1 88 ? -28.506 -5.440 46.885 1.00 79.06 88 THR A N 1
ATOM 679 C CA . THR A 1 88 ? -28.949 -6.657 46.189 1.00 79.06 88 THR A CA 1
ATOM 680 C C . THR A 1 88 ? -29.167 -6.409 44.697 1.00 79.06 88 THR A C 1
ATOM 682 O O . THR A 1 88 ? -28.682 -7.175 43.873 1.00 79.06 88 THR A O 1
ATOM 685 N N . ARG A 1 89 ? -29.805 -5.294 44.315 1.00 76.00 89 ARG A N 1
ATOM 686 C CA . ARG A 1 89 ? -29.970 -4.928 42.894 1.00 76.00 89 ARG A CA 1
ATOM 687 C C . ARG A 1 89 ? -28.634 -4.682 42.189 1.00 76.00 89 ARG A C 1
ATOM 689 O O . ARG A 1 89 ? -28.494 -4.989 41.008 1.00 76.00 89 ARG A O 1
ATOM 696 N N . LEU A 1 90 ? -27.648 -4.124 42.893 1.00 76.62 90 LEU A N 1
ATOM 697 C CA . LEU A 1 90 ? -26.296 -3.948 42.360 1.00 76.62 90 LEU A CA 1
ATOM 698 C C . LEU A 1 90 ? -25.565 -5.285 42.221 1.00 76.62 90 LEU A C 1
ATOM 700 O O . LEU A 1 90 ? -24.905 -5.506 41.211 1.00 76.62 90 LEU A O 1
ATOM 704 N N . GLU A 1 91 ? -25.709 -6.192 43.182 1.00 80.06 91 GLU A N 1
ATOM 705 C CA . GLU A 1 91 ? -25.162 -7.549 43.104 1.00 80.06 91 GLU A CA 1
ATOM 706 C C . GLU A 1 91 ? -25.796 -8.346 41.954 1.00 80.06 91 GLU A C 1
ATOM 708 O O . GLU A 1 91 ? -25.085 -9.014 41.200 1.00 80.06 91 GLU A O 1
ATOM 713 N N . GLU A 1 92 ? -27.106 -8.217 41.741 1.00 75.50 92 GLU A N 1
ATOM 714 C CA . GLU A 1 92 ? -27.826 -8.781 40.592 1.00 75.50 92 GLU A CA 1
ATOM 715 C C . GLU A 1 92 ? -27.335 -8.186 39.264 1.00 75.50 92 GLU A C 1
ATOM 717 O O . GLU A 1 92 ? -27.096 -8.917 38.301 1.00 75.50 92 GLU A O 1
ATOM 722 N N . ALA A 1 93 ? -27.099 -6.873 39.205 1.00 71.56 93 ALA A N 1
ATOM 723 C CA . ALA A 1 93 ? -26.531 -6.229 38.022 1.00 71.56 93 ALA A CA 1
ATOM 724 C C . ALA A 1 93 ? -25.090 -6.698 37.750 1.00 71.56 93 ALA A C 1
ATOM 726 O O . ALA A 1 93 ? -24.741 -6.996 36.609 1.00 71.56 93 ALA A O 1
ATOM 727 N N . VAL A 1 94 ? -24.257 -6.827 38.787 1.00 77.19 94 VAL A N 1
ATOM 728 C CA . VAL A 1 94 ? -22.869 -7.303 38.673 1.00 77.19 94 VAL A CA 1
ATOM 729 C C . VAL A 1 94 ? -22.816 -8.772 38.264 1.00 77.19 94 VAL A C 1
ATOM 731 O O . VAL A 1 94 ? -22.000 -9.141 37.419 1.00 77.19 94 VAL A O 1
ATOM 734 N N . THR A 1 95 ? -23.679 -9.620 38.819 1.00 75.56 95 THR A N 1
ATOM 735 C CA . THR A 1 95 ? -23.764 -11.038 38.440 1.00 75.56 95 THR A CA 1
ATOM 736 C C . THR A 1 95 ? -24.306 -11.208 37.026 1.00 75.56 95 THR A C 1
ATOM 738 O O . THR A 1 95 ? -23.769 -12.025 36.277 1.00 75.56 95 THR A O 1
ATOM 741 N N . THR A 1 96 ? -25.276 -10.390 36.612 1.00 74.06 96 THR A N 1
ATOM 742 C CA . THR A 1 96 ? -25.774 -10.353 35.228 1.00 74.06 96 THR A CA 1
ATOM 743 C C . THR A 1 96 ? -24.671 -9.923 34.264 1.00 74.06 96 THR A C 1
ATOM 745 O O . THR A 1 96 ? -24.384 -10.656 33.325 1.00 74.06 96 THR A O 1
ATOM 748 N N . LEU A 1 97 ? -23.950 -8.834 34.552 1.00 70.06 97 LEU A N 1
ATOM 749 C CA . LEU A 1 97 ? -22.795 -8.394 33.757 1.00 70.06 97 LEU A CA 1
ATOM 750 C C . LEU A 1 97 ? -21.668 -9.437 33.727 1.00 70.06 97 LEU A C 1
ATOM 752 O O . LEU A 1 97 ? -21.024 -9.639 32.699 1.00 70.06 97 LEU A O 1
ATOM 756 N N . SER A 1 98 ? -21.424 -10.133 34.838 1.00 67.38 98 SER A N 1
ATOM 757 C CA . SER A 1 98 ? -20.423 -11.206 34.910 1.00 67.38 98 SER A CA 1
ATOM 758 C C . SER A 1 98 ? -20.838 -12.420 34.078 1.00 67.38 98 SER A C 1
ATOM 760 O O . SER A 1 98 ? -19.994 -13.051 33.437 1.00 67.38 98 SER A O 1
ATOM 762 N N . ARG A 1 99 ? -22.138 -12.729 34.037 1.00 63.03 99 ARG A N 1
ATOM 763 C CA . ARG A 1 99 ? -22.705 -13.801 33.217 1.00 63.03 99 ARG A CA 1
ATOM 764 C C . ARG A 1 99 ? -22.707 -13.431 31.738 1.00 63.03 99 ARG A C 1
ATOM 766 O O . ARG A 1 99 ? -22.283 -14.252 30.937 1.00 63.03 99 ARG A O 1
ATOM 773 N N . GLU A 1 100 ? -23.079 -12.203 31.389 1.00 62.09 100 GLU A N 1
ATOM 774 C CA . GLU A 1 100 ? -22.984 -11.664 30.027 1.00 62.09 100 GLU A CA 1
ATOM 775 C C . GLU A 1 100 ? -21.538 -11.689 29.517 1.00 62.09 100 GLU A C 1
ATOM 777 O O . GLU A 1 100 ? -21.277 -12.156 28.407 1.00 62.09 100 GLU A O 1
ATOM 782 N N . ARG A 1 101 ? -20.577 -11.297 30.362 1.00 55.69 101 ARG A N 1
ATOM 783 C CA . ARG A 1 101 ? -19.141 -11.395 30.070 1.00 55.69 101 ARG A CA 1
ATOM 784 C C . ARG A 1 101 ? -18.684 -12.841 29.879 1.00 55.69 101 ARG A C 1
ATOM 786 O O . ARG A 1 101 ? -17.925 -13.114 28.957 1.00 55.69 101 ARG A O 1
ATOM 793 N N . SER A 1 102 ? -19.178 -13.767 30.698 1.00 55.25 102 SER A N 1
ATOM 794 C CA . SER A 1 102 ? -18.872 -15.198 30.556 1.00 55.25 102 SER A CA 1
ATOM 795 C C . SER A 1 102 ? -19.477 -15.777 29.272 1.00 55.25 102 SER A C 1
ATOM 797 O O . SER A 1 102 ? -18.822 -16.538 28.574 1.00 55.25 102 SER A O 1
ATOM 799 N N . THR A 1 103 ? -20.682 -15.349 28.882 1.00 52.81 103 THR A N 1
ATOM 800 C CA . THR A 1 103 ? -21.289 -15.741 27.599 1.00 52.81 103 THR A CA 1
ATOM 801 C C . THR A 1 103 ? -20.621 -15.084 26.389 1.00 52.81 103 THR A C 1
ATOM 803 O O . THR A 1 103 ? -20.611 -15.673 25.312 1.00 52.81 103 THR A O 1
ATOM 806 N N . GLN A 1 104 ? -20.015 -13.901 26.546 1.00 48.66 104 GLN A N 1
ATOM 807 C CA . GLN A 1 104 ? -19.118 -13.316 25.544 1.00 48.66 104 GLN A CA 1
ATOM 808 C C . GLN A 1 104 ? -17.804 -14.095 25.423 1.00 48.66 104 GLN A C 1
ATOM 810 O O . GLN A 1 104 ? -17.286 -14.220 24.316 1.00 48.66 104 GLN A O 1
ATOM 815 N N . ASP A 1 105 ? -17.281 -14.630 26.526 1.00 48.50 105 ASP A N 1
ATOM 816 C CA . ASP A 1 105 ? -16.100 -15.495 26.512 1.00 48.50 105 ASP A CA 1
ATOM 817 C C . ASP A 1 105 ? -16.410 -16.891 25.924 1.00 48.50 105 ASP A C 1
ATOM 819 O O . ASP A 1 105 ? -15.563 -17.426 25.213 1.00 48.50 105 ASP A O 1
ATOM 823 N N . ASP A 1 106 ? -17.627 -17.429 26.098 1.00 45.66 106 ASP A N 1
ATOM 824 C CA . ASP A 1 106 ? -18.057 -18.728 25.536 1.00 45.66 106 ASP A CA 1
ATOM 825 C C . ASP A 1 106 ? -18.540 -18.655 24.070 1.00 45.66 106 ASP A C 1
ATOM 827 O O . ASP A 1 106 ? -18.358 -19.603 23.306 1.00 45.66 106 ASP A O 1
ATOM 831 N N . LEU A 1 107 ? -19.097 -17.521 23.621 1.00 46.31 107 LEU A N 1
ATOM 832 C CA . LEU A 1 107 ? -19.270 -17.219 22.186 1.00 46.31 107 LEU A CA 1
ATOM 833 C C . LEU A 1 107 ? -17.967 -16.715 21.544 1.00 46.31 107 LEU A C 1
ATOM 835 O O . LEU A 1 107 ? -17.857 -16.638 20.318 1.00 46.31 107 LEU A O 1
ATOM 839 N N . GLY A 1 108 ? -16.960 -16.427 22.369 1.00 40.56 108 GLY A N 1
ATOM 840 C CA . GLY A 1 108 ? -15.564 -16.236 22.008 1.00 40.56 108 GLY A CA 1
ATOM 841 C C . GLY A 1 108 ? -14.884 -17.565 21.704 1.00 40.56 108 GLY A C 1
ATOM 842 O O . GLY A 1 108 ? -13.858 -17.891 22.299 1.00 40.56 108 GLY A O 1
ATOM 843 N N . VAL A 1 109 ? -15.441 -18.319 20.753 1.00 43.09 109 VAL A N 1
ATOM 844 C CA . VAL A 1 109 ? -14.758 -19.433 20.095 1.00 43.09 109 VAL A CA 1
ATOM 845 C C . VAL A 1 109 ? -13.357 -18.952 19.677 1.00 43.09 109 VAL A C 1
ATOM 847 O O . VAL A 1 109 ? -13.187 -18.154 18.758 1.00 43.09 109 VAL A O 1
ATOM 850 N N . GLU A 1 110 ? -12.365 -19.435 20.428 1.00 41.03 110 GLU A N 1
ATOM 851 C CA . GLU A 1 110 ? -10.931 -19.489 20.127 1.00 41.03 110 GLU A CA 1
ATOM 852 C C . GLU A 1 110 ? -10.141 -18.167 20.086 1.00 41.03 110 GLU A C 1
ATOM 854 O O . GLU A 1 110 ? -9.408 -17.854 19.144 1.00 41.03 110 GLU A O 1
ATOM 859 N N . LEU A 1 111 ? -10.139 -17.428 21.197 1.00 41.91 111 LEU A N 1
ATOM 860 C CA . LEU A 1 111 ? -9.108 -16.418 21.471 1.00 41.91 111 LEU A CA 1
ATOM 861 C C . LEU A 1 111 ? -7.790 -17.052 21.953 1.00 41.91 111 LEU A C 1
ATOM 863 O O . LEU A 1 111 ? -7.343 -16.847 23.078 1.00 41.91 111 LEU A O 1
ATOM 867 N N . ASN A 1 112 ? -7.136 -17.752 21.026 1.00 46.38 112 ASN A N 1
ATOM 868 C CA . ASN A 1 112 ? -5.677 -17.774 20.888 1.00 46.38 112 ASN A CA 1
ATOM 869 C C . ASN A 1 112 ? -5.271 -17.079 19.571 1.00 46.38 112 ASN A C 1
ATOM 871 O O . ASN A 1 112 ? -4.270 -17.426 18.943 1.00 46.38 112 ASN A O 1
ATOM 875 N N . GLN A 1 113 ? -6.052 -16.089 19.119 1.00 58.94 113 GLN A N 1
ATOM 876 C CA . GLN A 1 113 ? -5.707 -15.278 17.952 1.00 58.94 113 GLN A CA 1
ATOM 877 C C . GLN A 1 113 ? -4.514 -14.382 18.295 1.00 58.94 113 GLN A C 1
ATOM 879 O O . GLN A 1 113 ? -4.658 -13.239 18.714 1.00 58.94 113 GLN A O 1
ATOM 884 N N . ARG A 1 114 ? -3.303 -14.920 18.113 1.00 65.12 114 ARG A N 1
ATOM 885 C CA . ARG A 1 114 ? -2.045 -14.155 18.123 1.00 65.12 114 ARG A CA 1
ATOM 886 C C . ARG A 1 114 ? -2.002 -13.111 17.002 1.00 65.12 114 ARG A C 1
ATOM 888 O O . ARG A 1 114 ? -1.167 -12.208 17.034 1.00 65.12 114 ARG A O 1
ATOM 895 N N . GLU A 1 115 ? -2.885 -13.237 16.016 1.00 79.12 115 GLU A N 1
ATOM 896 C CA . GLU A 1 115 ? -2.887 -12.454 14.790 1.00 79.12 115 GLU A CA 1
ATOM 897 C C . GLU A 1 115 ? -4.287 -11.930 14.459 1.00 79.12 115 GLU A C 1
ATOM 899 O O . GLU A 1 115 ? -5.297 -12.598 14.668 1.00 79.12 115 GLU A O 1
ATOM 904 N N . ILE A 1 116 ? -4.322 -10.713 13.927 1.00 85.81 116 ILE A N 1
ATOM 905 C CA . ILE A 1 116 ? -5.505 -10.051 13.390 1.00 85.81 116 ILE A CA 1
ATOM 906 C C . ILE A 1 116 ? -5.826 -10.704 12.050 1.00 85.81 116 ILE A C 1
ATOM 908 O O . ILE A 1 116 ? -4.948 -10.854 11.196 1.00 85.81 116 ILE A O 1
ATOM 912 N N . SER A 1 117 ? -7.094 -11.052 11.832 1.00 87.75 117 SER A N 1
ATOM 913 C CA . SER A 1 117 ? -7.514 -11.633 10.558 1.00 87.75 117 SER A CA 1
ATOM 914 C C . SER A 1 117 ? -7.181 -10.704 9.383 1.00 87.75 117 SER A C 1
ATOM 916 O O . SER A 1 117 ? -7.335 -9.479 9.457 1.00 87.75 117 SER A O 1
ATOM 918 N N . ARG A 1 118 ? -6.750 -11.289 8.256 1.00 87.50 118 ARG A N 1
ATOM 919 C CA . ARG A 1 118 ? -6.425 -10.523 7.043 1.00 87.50 118 ARG A CA 1
ATOM 920 C C . ARG A 1 118 ? -7.598 -9.652 6.590 1.00 87.50 118 ARG A C 1
ATOM 922 O O . ARG A 1 118 ? -7.378 -8.497 6.258 1.00 87.50 118 ARG A O 1
ATOM 929 N N . GLY A 1 119 ? -8.826 -10.170 6.644 1.00 88.56 119 GLY A N 1
ATOM 930 C CA . GLY A 1 119 ? -10.021 -9.413 6.261 1.00 88.56 119 GLY A CA 1
ATOM 931 C C . GLY A 1 119 ? -10.260 -8.175 7.132 1.00 88.56 119 GLY A C 1
ATOM 932 O O . GLY A 1 119 ? -10.670 -7.137 6.620 1.00 88.56 119 GLY A O 1
ATOM 933 N N . HIS A 1 120 ? -9.948 -8.238 8.432 1.00 90.38 120 HIS A N 1
ATOM 934 C CA . HIS A 1 120 ? -10.001 -7.052 9.289 1.00 90.38 120 HIS A CA 1
ATOM 935 C C . HIS A 1 120 ? -8.870 -6.075 8.954 1.00 90.38 120 HIS A C 1
ATOM 937 O O . HIS A 1 120 ? -9.135 -4.884 8.824 1.00 90.38 120 HIS A O 1
ATOM 943 N N . LEU A 1 121 ? -7.638 -6.549 8.741 1.00 93.56 121 LEU A N 1
ATOM 944 C CA . LEU A 1 121 ? -6.548 -5.669 8.299 1.00 93.56 121 LEU A CA 1
ATOM 945 C C . LEU A 1 121 ? -6.882 -4.975 6.975 1.00 93.56 121 LEU A C 1
ATOM 947 O O . LEU A 1 121 ? -6.718 -3.765 6.888 1.00 93.56 121 LEU A O 1
ATOM 951 N N . ASP A 1 122 ? -7.410 -5.698 5.987 1.00 94.06 122 ASP A N 1
ATOM 952 C CA . ASP A 1 122 ? -7.830 -5.120 4.709 1.00 94.06 122 ASP A CA 1
ATOM 953 C C . ASP A 1 122 ? -8.903 -4.040 4.940 1.00 94.06 122 ASP A C 1
ATOM 955 O O . ASP A 1 122 ? -8.755 -2.917 4.468 1.00 94.06 122 ASP A O 1
ATOM 959 N N . ARG A 1 123 ? -9.924 -4.319 5.762 1.00 94.44 123 ARG A N 1
ATOM 960 C CA . ARG A 1 123 ? -11.007 -3.368 6.068 1.00 94.44 123 ARG A CA 1
ATOM 961 C C . ARG A 1 123 ? -10.521 -2.044 6.670 1.00 94.44 123 ARG A C 1
ATOM 963 O O . ARG A 1 123 ? -11.091 -1.003 6.356 1.00 94.44 123 ARG A O 1
ATOM 970 N N . PHE A 1 124 ? -9.522 -2.072 7.554 1.00 94.50 124 PHE A N 1
ATOM 971 C CA . PHE A 1 124 ? -9.056 -0.864 8.253 1.00 94.50 124 PHE A CA 1
ATOM 972 C C . PHE A 1 124 ? -7.839 -0.200 7.594 1.00 94.50 124 PHE A C 1
ATOM 974 O O . PHE A 1 124 ? -7.706 1.022 7.650 1.00 94.50 124 PHE A O 1
ATOM 981 N N . CYS A 1 125 ? -6.946 -0.972 6.973 1.00 95.75 125 CYS A N 1
ATOM 982 C CA . CYS A 1 125 ? -5.719 -0.453 6.371 1.00 95.75 125 CYS A CA 1
ATOM 983 C C . CYS A 1 125 ? -5.917 0.006 4.921 1.00 95.75 125 CYS A C 1
ATOM 985 O O . CYS A 1 125 ? -5.274 0.973 4.513 1.00 95.75 125 CYS A O 1
ATOM 987 N N . LEU A 1 126 ? -6.784 -0.657 4.143 1.00 94.88 126 LEU A N 1
ATOM 988 C CA . LEU A 1 126 ? -6.959 -0.350 2.721 1.00 94.88 126 LEU A CA 1
ATOM 989 C C . LEU A 1 126 ? -7.435 1.089 2.465 1.00 94.88 126 LEU A C 1
ATOM 991 O O . LEU A 1 126 ? -6.788 1.748 1.657 1.00 94.88 126 LEU A O 1
ATOM 995 N N . PRO A 1 127 ? -8.424 1.649 3.193 1.00 94.75 127 PRO A N 1
ATOM 996 C CA . PRO A 1 127 ? -8.853 3.034 2.961 1.00 94.75 127 PRO A CA 1
ATOM 997 C C . PRO A 1 127 ? -7.737 4.062 3.194 1.00 94.75 127 PRO A C 1
ATOM 999 O O . PRO A 1 127 ? -7.680 5.115 2.565 1.00 94.75 127 PRO A O 1
ATOM 1002 N N . VAL A 1 128 ? -6.819 3.760 4.116 1.00 94.88 128 VAL A N 1
ATOM 1003 C CA . VAL A 1 128 ? -5.657 4.614 4.379 1.00 94.88 128 VAL A CA 1
ATOM 1004 C C . VAL A 1 128 ? -4.643 4.503 3.241 1.00 94.88 128 VAL A C 1
ATOM 1006 O O . VAL A 1 128 ? -4.092 5.521 2.834 1.00 94.88 128 VAL A O 1
ATOM 1009 N N . LEU A 1 129 ? -4.414 3.292 2.721 1.00 94.56 129 LEU A N 1
ATOM 1010 C CA . LEU A 1 129 ? -3.541 3.061 1.567 1.00 94.56 129 LEU A CA 1
ATOM 1011 C C . LEU A 1 129 ? -4.082 3.737 0.298 1.00 94.56 129 LEU A C 1
ATOM 1013 O O . LEU A 1 129 ? -3.313 4.317 -0.463 1.00 94.56 129 LEU A O 1
ATOM 1017 N N . GLU A 1 130 ? -5.398 3.672 0.095 1.00 93.25 130 GLU A N 1
ATOM 1018 C CA . GLU A 1 130 ? -6.107 4.294 -1.026 1.00 93.25 130 GLU A CA 1
ATOM 1019 C C . GLU A 1 130 ? -5.924 5.810 -1.056 1.00 93.25 130 GLU A C 1
ATOM 1021 O O . GLU A 1 130 ? -5.824 6.398 -2.136 1.00 93.25 130 GLU A O 1
ATOM 1026 N N . ALA A 1 131 ? -5.876 6.436 0.123 1.00 90.81 131 ALA A N 1
ATOM 1027 C CA . ALA A 1 131 ? -5.659 7.867 0.274 1.00 90.81 131 ALA A CA 1
ATOM 1028 C C . ALA A 1 131 ? -4.180 8.255 0.140 1.00 90.81 131 ALA A C 1
ATOM 1030 O O . ALA A 1 131 ? -3.868 9.276 -0.472 1.00 90.81 131 ALA A O 1
ATOM 1031 N N . THR A 1 132 ? -3.270 7.469 0.725 1.00 90.88 132 THR A N 1
ATOM 1032 C CA . THR A 1 132 ? -1.830 7.726 0.651 1.00 90.88 132 THR A CA 1
ATOM 1033 C C . THR A 1 132 ? -1.004 6.431 0.629 1.00 90.88 132 THR A C 1
ATOM 1035 O O . THR A 1 132 ? -1.131 5.584 1.521 1.00 90.88 132 THR A O 1
ATOM 1038 N N . PRO A 1 133 ? -0.093 6.275 -0.349 1.00 89.31 133 PRO A N 1
ATOM 1039 C CA . PRO A 1 133 ? 0.784 5.112 -0.435 1.00 89.31 133 PRO A CA 1
ATOM 1040 C C . PRO A 1 133 ? 1.873 5.088 0.645 1.00 89.31 133 PRO A C 1
ATOM 1042 O O . PRO A 1 133 ? 2.421 4.021 0.929 1.00 89.31 133 PRO A O 1
ATOM 1045 N N . GLU A 1 134 ? 2.189 6.234 1.256 1.00 88.69 134 GLU A N 1
ATOM 1046 C CA . GLU A 1 134 ? 3.176 6.382 2.334 1.00 88.69 134 GLU A CA 1
ATOM 1047 C C . GLU A 1 134 ? 2.487 6.848 3.628 1.00 88.69 134 GLU A C 1
ATOM 1049 O O . GLU A 1 134 ? 2.595 8.008 4.034 1.00 88.69 134 GLU A O 1
ATOM 1054 N N . PRO A 1 135 ? 1.746 5.954 4.307 1.00 89.25 135 PRO A N 1
ATOM 1055 C CA . PRO A 1 135 ? 1.043 6.298 5.533 1.00 89.25 135 PRO A CA 1
ATOM 1056 C C . PRO A 1 135 ? 1.998 6.757 6.636 1.00 89.25 135 PRO A C 1
ATOM 1058 O O . PRO A 1 135 ? 3.024 6.137 6.925 1.00 89.25 135 PRO A O 1
ATOM 1061 N N . THR A 1 136 ? 1.605 7.838 7.305 1.00 92.12 136 THR A N 1
ATOM 1062 C CA . THR A 1 136 ? 2.361 8.411 8.419 1.00 92.12 136 THR A CA 1
ATOM 1063 C C . THR A 1 136 ? 2.219 7.579 9.697 1.00 92.12 136 THR A C 1
ATOM 1065 O O . THR A 1 136 ? 1.313 6.754 9.859 1.00 92.12 136 THR A O 1
ATOM 1068 N N . VAL A 1 137 ? 3.080 7.860 10.679 1.00 92.19 137 VAL A N 1
ATOM 1069 C CA . VAL A 1 137 ? 2.982 7.282 12.031 1.00 92.19 137 VAL A CA 1
ATOM 1070 C C . VAL A 1 137 ? 1.622 7.574 12.678 1.00 92.19 137 VAL A C 1
ATOM 1072 O O . VAL A 1 137 ? 1.099 6.735 13.413 1.00 92.19 137 VAL A O 1
ATOM 1075 N N . ILE A 1 138 ? 1.025 8.732 12.384 1.00 93.62 138 ILE A N 1
ATOM 1076 C CA . ILE A 1 138 ? -0.302 9.112 12.881 1.00 93.62 138 ILE A CA 1
ATOM 1077 C C . ILE A 1 138 ? -1.365 8.180 12.285 1.00 93.62 138 ILE A C 1
ATOM 1079 O O . ILE A 1 138 ? -2.178 7.625 13.026 1.00 93.62 138 ILE A O 1
ATOM 1083 N N . SER A 1 139 ? -1.306 7.926 10.975 1.00 93.31 139 SER A N 1
ATOM 1084 C CA . SER A 1 139 ? -2.226 7.016 10.285 1.00 93.31 139 SER A CA 1
ATOM 1085 C C . SER A 1 139 ? -2.153 5.592 10.843 1.00 93.31 139 SER A C 1
ATOM 1087 O O . SER A 1 139 ? -3.187 4.993 11.138 1.00 93.31 139 SER A O 1
ATOM 1089 N N . PHE A 1 140 ? -0.945 5.067 11.084 1.00 94.12 140 PHE A N 1
ATOM 1090 C CA . PHE A 1 140 ? -0.779 3.748 11.708 1.00 94.12 140 PHE A CA 1
ATOM 1091 C C . PHE A 1 140 ? -1.373 3.681 13.114 1.00 94.12 140 PHE A C 1
ATOM 1093 O O . PHE A 1 140 ? -2.028 2.698 13.458 1.00 94.12 140 PHE A O 1
ATOM 1100 N N . ASN A 1 141 ? -1.154 4.715 13.930 1.00 93.56 141 ASN A N 1
ATOM 1101 C CA . ASN A 1 141 ? -1.700 4.765 15.283 1.00 93.56 141 ASN A CA 1
ATOM 1102 C C . ASN A 1 141 ? -3.227 4.810 15.286 1.00 93.56 141 ASN A C 1
ATOM 1104 O O . ASN A 1 141 ? -3.839 4.135 16.111 1.00 93.56 141 ASN A O 1
ATOM 1108 N N . ARG A 1 142 ? -3.835 5.541 14.347 1.00 94.81 142 ARG A N 1
ATOM 1109 C CA . ARG A 1 142 ? -5.292 5.600 14.196 1.00 94.81 142 ARG A CA 1
ATOM 1110 C C . ARG A 1 142 ? -5.882 4.228 13.866 1.00 94.81 142 ARG A C 1
ATOM 1112 O O . ARG A 1 142 ? -6.815 3.796 14.536 1.00 94.81 142 ARG A O 1
ATOM 1119 N N . VAL A 1 143 ? -5.309 3.527 12.886 1.00 94.88 143 VAL A N 1
ATOM 1120 C CA . VAL A 1 143 ? -5.740 2.166 12.517 1.00 94.88 143 VAL A CA 1
ATOM 1121 C C . VAL A 1 143 ? -5.559 1.202 13.690 1.00 94.88 143 VAL A C 1
ATOM 1123 O O . VAL A 1 143 ? -6.465 0.441 14.022 1.00 94.88 143 VAL A O 1
ATOM 1126 N N . ALA A 1 144 ? -4.412 1.267 14.371 1.00 93.69 144 ALA A N 1
ATOM 1127 C CA . ALA A 1 144 ? -4.156 0.421 15.529 1.00 93.69 144 ALA A CA 1
ATOM 1128 C C . ALA A 1 144 ? -5.133 0.689 16.680 1.00 93.69 144 ALA A C 1
ATOM 1130 O O . ALA A 1 144 ? -5.554 -0.257 17.330 1.00 93.69 144 ALA A O 1
ATOM 1131 N N . GLN A 1 145 ? -5.531 1.942 16.916 1.00 92.62 145 GLN A N 1
ATOM 1132 C CA . GLN A 1 145 ? -6.532 2.282 17.929 1.00 92.62 145 GLN A CA 1
ATOM 1133 C C . GLN A 1 145 ? -7.909 1.695 17.589 1.00 92.62 145 GLN A C 1
ATOM 1135 O O . GLN A 1 145 ? -8.564 1.140 18.466 1.00 92.62 145 GLN A O 1
ATOM 1140 N N . GLN A 1 146 ? -8.327 1.759 16.322 1.00 92.94 146 GLN A N 1
ATOM 1141 C CA . GLN A 1 146 ? -9.580 1.142 15.873 1.00 92.94 146 GLN A CA 1
ATOM 1142 C C . GLN A 1 146 ? -9.562 -0.380 16.061 1.00 92.94 146 GLN A C 1
ATOM 1144 O O . GLN A 1 146 ? -10.523 -0.951 16.570 1.00 92.94 146 GLN A O 1
ATOM 1149 N N . LEU A 1 147 ? -8.44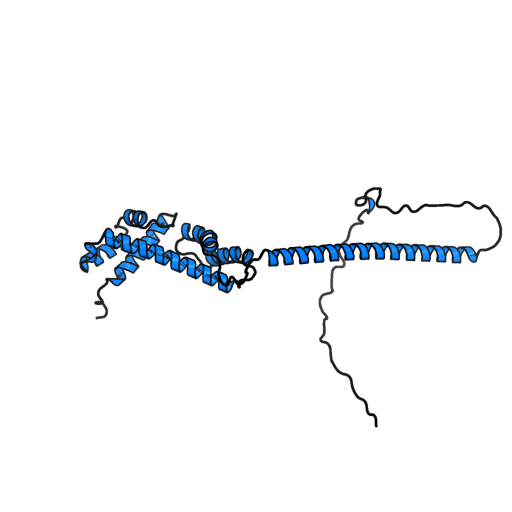9 -1.029 15.710 1.00 91.12 147 LEU A N 1
ATOM 1150 C CA . LEU A 1 147 ? -8.265 -2.468 15.899 1.00 91.12 147 LEU A CA 1
ATOM 1151 C C . LEU A 1 147 ? -8.178 -2.856 17.380 1.00 91.12 147 LEU A C 1
ATOM 1153 O O . LEU A 1 147 ? -8.698 -3.899 17.757 1.00 91.12 147 LEU A O 1
ATOM 1157 N N . ASN A 1 148 ? -7.583 -2.016 18.227 1.00 89.12 148 ASN A N 1
ATOM 1158 C CA . ASN A 1 148 ? -7.469 -2.259 19.665 1.00 89.12 148 ASN A CA 1
ATOM 1159 C C . ASN A 1 148 ? -8.838 -2.329 20.358 1.00 89.12 148 ASN A C 1
ATOM 1161 O O . ASN A 1 148 ? -9.000 -3.099 21.295 1.00 89.12 148 ASN A O 1
ATOM 1165 N N . ASN A 1 149 ? -9.833 -1.583 19.868 1.00 85.94 149 ASN A N 1
ATOM 1166 C CA . ASN A 1 149 ? -11.205 -1.641 20.386 1.00 85.94 149 ASN A CA 1
ATOM 1167 C C . ASN A 1 149 ? -11.920 -2.963 20.049 1.00 85.94 149 ASN A C 1
ATOM 1169 O O . ASN A 1 149 ? -12.905 -3.304 20.694 1.00 85.94 149 ASN A O 1
ATOM 1173 N N . ILE A 1 150 ? -11.442 -3.688 19.034 1.00 87.75 150 ILE A N 1
ATOM 1174 C CA . ILE A 1 150 ? -12.013 -4.963 18.575 1.00 87.75 150 ILE A CA 1
ATOM 1175 C C . ILE A 1 150 ? -11.231 -6.135 19.180 1.00 87.75 150 ILE A C 1
ATOM 1177 O O . ILE A 1 150 ? -11.812 -7.112 19.639 1.00 87.75 150 ILE A O 1
ATOM 1181 N N . TYR A 1 151 ? -9.903 -6.026 19.209 1.00 86.69 151 TYR A N 1
ATOM 1182 C CA . TYR A 1 151 ? -8.989 -7.057 19.690 1.00 86.69 151 TYR A CA 1
ATOM 1183 C C . TYR A 1 151 ? -8.435 -6.704 21.073 1.00 86.69 151 TYR A C 1
ATOM 1185 O O . TYR A 1 151 ? -7.240 -6.462 21.235 1.00 86.69 151 TYR A O 1
ATOM 1193 N N . LEU A 1 152 ? -9.305 -6.721 22.085 1.00 80.81 152 LEU A N 1
ATOM 1194 C CA . LEU A 1 152 ? -8.981 -6.303 23.458 1.00 80.81 152 LEU A CA 1
ATOM 1195 C C . LEU A 1 152 ? -7.868 -7.132 24.127 1.00 80.81 152 LEU A C 1
ATOM 1197 O O . LEU A 1 152 ? -7.244 -6.674 25.079 1.00 80.81 152 LEU A O 1
ATOM 1201 N N . ARG A 1 153 ? -7.621 -8.358 23.645 1.00 83.75 153 ARG A N 1
ATOM 1202 C CA . ARG A 1 153 ? -6.594 -9.267 24.183 1.00 83.75 153 ARG A CA 1
ATOM 1203 C C . ARG A 1 153 ? -5.224 -9.131 23.501 1.00 83.75 153 ARG A C 1
ATOM 1205 O O . ARG A 1 153 ? -4.265 -9.747 23.959 1.00 83.75 153 ARG A O 1
ATOM 1212 N N . LEU A 1 154 ? -5.114 -8.362 22.414 1.00 85.81 154 LEU A N 1
ATOM 1213 C CA . LEU A 1 154 ? -3.843 -8.136 21.722 1.00 85.81 154 LEU A CA 1
ATOM 1214 C C . LEU A 1 154 ? -3.157 -6.875 22.247 1.00 85.81 154 LEU A C 1
ATOM 1216 O O . LEU A 1 154 ? -3.762 -5.811 22.324 1.00 85.81 154 LEU A O 1
ATOM 1220 N N . ASP A 1 155 ? -1.857 -6.973 22.537 1.00 89.56 155 ASP A N 1
ATOM 1221 C CA . ASP A 1 155 ? -1.055 -5.794 22.865 1.00 89.56 155 ASP A CA 1
ATOM 1222 C C . ASP A 1 155 ? -1.021 -4.819 21.677 1.00 89.56 155 ASP A C 1
ATOM 1224 O O . ASP A 1 155 ? -0.769 -5.202 20.527 1.00 89.56 155 ASP A O 1
ATOM 1228 N N . ARG A 1 156 ? -1.184 -3.528 21.968 1.00 90.31 156 ARG A N 1
ATOM 1229 C CA . ARG A 1 156 ? -1.135 -2.437 20.993 1.00 90.31 156 ARG A CA 1
ATOM 1230 C C . ARG A 1 156 ? 0.146 -2.461 20.157 1.00 90.31 156 ARG A C 1
ATOM 1232 O O . ARG A 1 156 ? 0.096 -2.135 18.968 1.00 90.31 156 ARG A O 1
ATOM 1239 N N . LYS A 1 157 ? 1.295 -2.850 20.729 1.00 92.19 157 LYS A N 1
ATOM 1240 C CA . LYS A 1 157 ? 2.545 -2.971 19.951 1.00 92.19 157 LYS A CA 1
ATOM 1241 C C . LYS A 1 157 ? 2.461 -4.096 18.919 1.00 92.19 157 LYS A C 1
ATOM 1243 O O . LYS A 1 157 ? 2.933 -3.911 17.796 1.00 92.19 157 LYS A O 1
ATOM 1248 N N . SER A 1 158 ? 1.833 -5.221 19.266 1.00 91.81 158 SER A N 1
ATOM 1249 C CA . SER A 1 158 ? 1.582 -6.327 18.333 1.00 91.81 158 SER A CA 1
ATOM 1250 C C . SER A 1 158 ? 0.660 -5.885 17.196 1.00 91.81 158 SER A C 1
ATOM 1252 O O . SER A 1 158 ? 1.002 -6.068 16.027 1.00 91.81 158 SER A O 1
ATOM 1254 N N . ILE A 1 159 ? -0.441 -5.196 17.519 1.00 92.94 159 ILE A N 1
ATOM 1255 C CA . ILE A 1 159 ? -1.370 -4.635 16.525 1.00 92.94 159 ILE A CA 1
ATOM 1256 C C . ILE A 1 159 ? -0.628 -3.696 15.563 1.00 92.94 159 ILE A C 1
ATOM 1258 O O . ILE A 1 159 ? -0.695 -3.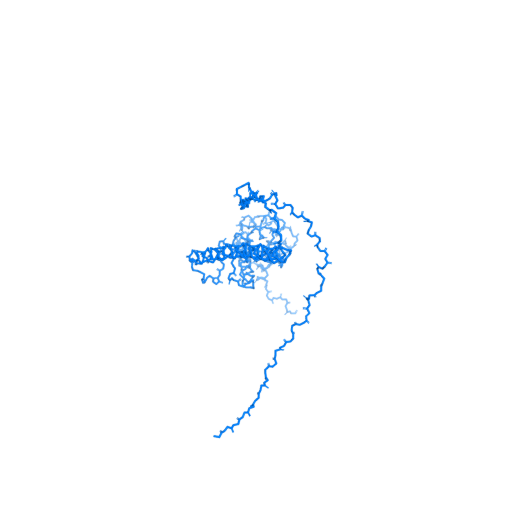869 14.347 1.00 92.94 159 ILE A O 1
ATOM 1262 N N . LEU A 1 160 ? 0.142 -2.737 16.089 1.00 94.75 160 LEU A N 1
ATOM 1263 C CA . LEU A 1 160 ? 0.941 -1.814 15.275 1.00 94.75 160 LEU A CA 1
ATOM 1264 C C . LEU A 1 160 ? 1.945 -2.541 14.373 1.00 94.75 160 LEU A C 1
ATOM 1266 O O . LEU A 1 160 ? 2.132 -2.148 13.220 1.00 94.75 160 LEU A O 1
ATOM 1270 N N . SER A 1 161 ? 2.595 -3.587 14.885 1.00 94.12 161 SER A N 1
ATOM 1271 C CA . SER A 1 161 ? 3.526 -4.410 14.110 1.00 94.12 161 SER A CA 1
ATOM 1272 C C . SER A 1 161 ? 2.824 -5.077 12.925 1.00 94.12 161 SER A C 1
ATOM 1274 O O . SER A 1 161 ? 3.300 -4.988 11.790 1.00 94.12 161 SER A O 1
ATOM 1276 N N . GLN A 1 162 ? 1.649 -5.666 13.159 1.00 94.56 162 GLN A N 1
ATOM 1277 C CA . GLN A 1 162 ? 0.852 -6.320 12.120 1.00 94.56 162 GLN A CA 1
ATOM 1278 C C . GLN A 1 162 ? 0.340 -5.327 11.073 1.00 94.56 162 GLN A C 1
ATOM 1280 O O . GLN A 1 162 ? 0.468 -5.591 9.878 1.00 94.56 162 GLN A O 1
ATOM 1285 N N . VAL A 1 163 ? -0.136 -4.152 11.497 1.00 95.62 163 VAL A N 1
ATOM 1286 C CA . VAL A 1 163 ? -0.537 -3.061 10.594 1.00 95.62 163 VAL A CA 1
ATOM 1287 C C . VAL A 1 163 ? 0.636 -2.649 9.699 1.00 95.62 163 VAL A C 1
ATOM 1289 O O . VAL A 1 163 ? 0.519 -2.668 8.476 1.00 95.62 163 VAL A O 1
ATOM 1292 N N . ARG A 1 164 ? 1.813 -2.356 10.269 1.00 95.31 164 ARG A N 1
ATOM 1293 C CA . ARG A 1 164 ? 3.005 -1.982 9.481 1.00 95.31 164 ARG A CA 1
ATOM 1294 C C . ARG A 1 164 ? 3.426 -3.081 8.508 1.00 95.31 164 ARG A C 1
ATOM 1296 O O . ARG A 1 164 ? 3.760 -2.786 7.360 1.00 95.31 164 ARG A O 1
ATOM 1303 N N . LYS A 1 165 ? 3.413 -4.340 8.959 1.00 95.00 165 LYS A N 1
ATOM 1304 C CA . LYS A 1 165 ? 3.732 -5.507 8.126 1.00 95.00 165 LYS A CA 1
ATOM 1305 C C . LYS A 1 165 ? 2.762 -5.619 6.950 1.00 95.00 165 LYS A C 1
ATOM 1307 O O . LYS A 1 165 ? 3.209 -5.864 5.832 1.00 95.00 165 LYS A O 1
ATOM 1312 N N . TRP A 1 166 ? 1.471 -5.390 7.188 1.00 95.69 166 TRP A N 1
ATOM 1313 C CA . TRP A 1 166 ? 0.448 -5.379 6.147 1.00 95.69 166 TRP A CA 1
ATOM 1314 C C . TRP A 1 166 ? 0.737 -4.307 5.090 1.00 95.69 166 TRP A C 1
ATOM 1316 O O . TRP A 1 166 ? 0.842 -4.638 3.911 1.00 95.69 166 TRP A O 1
ATOM 1326 N N . PHE A 1 167 ? 0.978 -3.056 5.501 1.00 95.56 167 PHE A N 1
ATOM 1327 C CA . PHE A 1 167 ? 1.272 -1.961 4.564 1.00 95.56 167 PHE A CA 1
ATOM 1328 C C . PHE A 1 167 ? 2.535 -2.216 3.745 1.00 95.56 167 PHE A C 1
ATOM 1330 O O . PHE A 1 167 ? 2.538 -2.007 2.532 1.00 95.56 167 PHE A O 1
ATOM 1337 N N . ARG A 1 168 ? 3.601 -2.702 4.392 1.00 95.06 168 ARG A N 1
ATOM 1338 C CA . ARG A 1 168 ? 4.843 -3.074 3.707 1.00 95.06 168 ARG A CA 1
ATOM 1339 C C . ARG A 1 168 ? 4.574 -4.122 2.630 1.00 95.06 168 ARG A C 1
ATOM 1341 O O . ARG A 1 168 ? 4.892 -3.884 1.468 1.00 95.06 168 ARG A O 1
ATOM 1348 N N . LYS A 1 169 ? 3.931 -5.233 3.004 1.00 95.06 169 LYS A N 1
ATOM 1349 C CA . LYS A 1 169 ? 3.629 -6.328 2.079 1.00 95.06 169 LYS A CA 1
ATOM 1350 C C . LYS A 1 169 ? 2.750 -5.855 0.921 1.00 95.06 169 LYS A C 1
ATOM 1352 O O . LYS A 1 169 ? 3.037 -6.165 -0.230 1.00 95.06 169 LYS A O 1
ATOM 1357 N N . ARG A 1 170 ? 1.718 -5.051 1.197 1.00 95.00 170 ARG A N 1
ATOM 1358 C CA . ARG A 1 170 ? 0.812 -4.564 0.151 1.00 95.00 170 ARG A CA 1
ATOM 1359 C C . ARG A 1 170 ? 1.512 -3.636 -0.842 1.00 95.00 170 ARG A C 1
ATOM 1361 O O . ARG A 1 170 ? 1.307 -3.746 -2.048 1.00 95.00 170 ARG A O 1
ATOM 1368 N N . ARG A 1 171 ? 2.399 -2.766 -0.355 1.00 94.75 171 ARG A N 1
ATOM 1369 C CA . ARG A 1 171 ? 3.237 -1.912 -1.207 1.00 94.75 171 ARG A CA 1
ATOM 1370 C C . ARG A 1 171 ? 4.253 -2.696 -2.030 1.00 94.75 171 ARG A C 1
ATOM 1372 O O . ARG A 1 171 ? 4.535 -2.302 -3.160 1.00 94.75 171 ARG A O 1
ATOM 1379 N N . GLU A 1 172 ? 4.816 -3.768 -1.482 1.00 95.00 172 GLU A N 1
ATOM 1380 C CA . GLU A 1 172 ? 5.694 -4.681 -2.221 1.00 95.00 172 GLU A CA 1
ATOM 1381 C C . GLU A 1 172 ? 4.925 -5.402 -3.336 1.00 95.00 172 GLU A C 1
ATOM 1383 O O . GLU A 1 172 ? 5.400 -5.438 -4.469 1.00 95.00 172 GLU A O 1
ATOM 1388 N N . GLU A 1 173 ? 3.707 -5.882 -3.059 1.00 95.62 173 GLU A N 1
ATOM 1389 C CA . GLU A 1 173 ? 2.810 -6.478 -4.061 1.00 95.62 173 GLU A CA 1
ATOM 1390 C C . GLU A 1 173 ? 2.475 -5.487 -5.193 1.00 95.62 173 GLU A C 1
ATOM 1392 O O . GLU A 1 173 ? 2.555 -5.838 -6.372 1.00 95.62 173 GLU A O 1
ATOM 1397 N N . MET A 1 174 ? 2.141 -4.231 -4.865 1.00 95.62 174 MET A N 1
ATOM 1398 C CA . MET A 1 174 ? 1.953 -3.167 -5.864 1.00 95.62 174 MET A CA 1
ATOM 1399 C C . MET A 1 174 ? 3.233 -2.895 -6.664 1.00 95.62 174 MET A C 1
ATOM 1401 O O . MET A 1 174 ? 3.195 -2.835 -7.890 1.00 95.62 174 MET A O 1
ATOM 1405 N N . GLY A 1 175 ? 4.380 -2.787 -5.989 1.00 96.00 175 GLY A N 1
ATOM 1406 C CA . GLY A 1 175 ? 5.677 -2.588 -6.638 1.00 96.00 175 GLY A CA 1
ATOM 1407 C C . GLY A 1 175 ? 6.038 -3.721 -7.604 1.00 96.00 175 GLY A C 1
ATOM 1408 O O . GLY A 1 175 ? 6.549 -3.461 -8.690 1.00 96.00 175 GLY A O 1
ATOM 1409 N N . GLY A 1 176 ? 5.718 -4.970 -7.256 1.00 96.62 176 GLY A N 1
ATOM 1410 C CA . GLY A 1 176 ? 5.902 -6.129 -8.132 1.00 96.62 176 GLY A CA 1
ATOM 1411 C C . GLY A 1 176 ? 5.027 -6.075 -9.388 1.00 96.62 176 GLY A C 1
ATOM 1412 O O . GLY A 1 176 ? 5.498 -6.404 -10.481 1.00 96.62 176 GLY A O 1
ATOM 1413 N N . ARG A 1 177 ? 3.778 -5.605 -9.263 1.00 97.12 177 ARG A N 1
ATOM 1414 C CA . ARG A 1 177 ? 2.884 -5.373 -10.412 1.00 97.12 177 ARG A CA 1
ATOM 1415 C C . ARG A 1 177 ? 3.405 -4.264 -11.323 1.00 97.12 177 ARG A C 1
ATOM 1417 O O . ARG A 1 177 ? 3.463 -4.475 -12.531 1.00 97.12 177 ARG A O 1
ATOM 1424 N N . ILE A 1 178 ? 3.877 -3.155 -10.750 1.00 97.06 178 ILE A N 1
ATOM 1425 C CA . ILE A 1 178 ? 4.525 -2.063 -11.495 1.00 97.06 178 ILE A CA 1
ATOM 1426 C C . ILE A 1 178 ? 5.747 -2.587 -12.253 1.00 97.06 178 ILE A C 1
ATOM 1428 O O . ILE A 1 178 ? 5.832 -2.418 -13.463 1.00 97.06 178 ILE A O 1
ATOM 1432 N N . ALA A 1 179 ? 6.660 -3.293 -11.581 1.00 95.31 179 ALA A N 1
ATOM 1433 C CA . ALA A 1 179 ? 7.850 -3.856 -12.220 1.00 95.31 179 ALA A CA 1
ATOM 1434 C C . ALA A 1 179 ? 7.500 -4.827 -13.361 1.00 95.31 179 ALA A C 1
ATOM 1436 O O . ALA A 1 179 ? 8.156 -4.837 -14.401 1.00 95.31 179 ALA A O 1
ATOM 1437 N N . SER A 1 180 ? 6.449 -5.632 -13.188 1.00 95.75 180 SER A N 1
ATOM 1438 C CA . SER A 1 180 ? 5.964 -6.542 -14.232 1.00 95.75 180 SER A CA 1
ATOM 1439 C C . SER A 1 180 ? 5.405 -5.782 -15.436 1.00 95.75 180 SER A C 1
ATOM 1441 O O . SER A 1 180 ? 5.677 -6.160 -16.573 1.00 95.75 180 SER A O 1
ATOM 1443 N N . SER A 1 181 ? 4.674 -4.694 -15.194 1.00 95.62 181 SER A N 1
ATOM 1444 C CA . SER A 1 181 ? 4.158 -3.808 -16.237 1.00 95.62 181 SER A CA 1
ATOM 1445 C C . SER A 1 181 ? 5.288 -3.096 -16.992 1.00 95.62 181 SER A C 1
ATOM 1447 O O . SER A 1 181 ? 5.337 -3.156 -18.219 1.00 95.62 181 SER A O 1
ATOM 1449 N N . VAL A 1 182 ? 6.285 -2.552 -16.282 1.00 94.00 182 VAL A N 1
ATOM 1450 C CA . VAL A 1 182 ? 7.491 -1.964 -16.895 1.00 94.00 182 VAL A CA 1
ATOM 1451 C C . VAL A 1 182 ? 8.181 -2.974 -17.807 1.00 94.00 182 VAL A C 1
ATOM 1453 O O . VAL A 1 182 ? 8.477 -2.658 -18.954 1.00 94.00 182 VAL A O 1
ATOM 1456 N N . LYS A 1 183 ? 8.384 -4.214 -17.344 1.00 93.06 183 LYS A N 1
ATOM 1457 C CA . LYS A 1 183 ? 8.992 -5.269 -18.170 1.00 93.06 183 LYS A CA 1
ATOM 1458 C C . LYS A 1 183 ? 8.198 -5.568 -19.438 1.00 93.06 183 LYS A C 1
ATOM 1460 O O . LYS A 1 183 ? 8.814 -5.891 -20.445 1.00 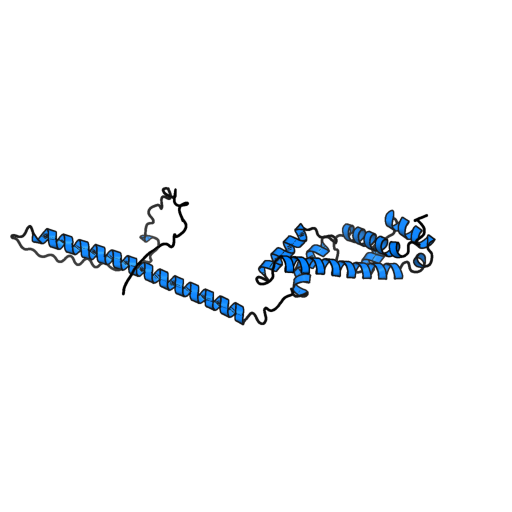93.06 183 LYS A O 1
ATOM 1465 N N . ARG A 1 184 ? 6.865 -5.484 -19.404 1.00 92.56 184 ARG A N 1
ATOM 1466 C CA . ARG A 1 184 ? 6.019 -5.686 -20.590 1.00 92.56 184 ARG A CA 1
ATOM 1467 C C . ARG A 1 184 ? 6.147 -4.531 -21.577 1.00 92.56 184 ARG A C 1
ATOM 1469 O O . ARG A 1 184 ? 6.409 -4.769 -22.752 1.00 92.56 184 ARG A O 1
ATOM 1476 N N . HIS A 1 185 ? 5.989 -3.301 -21.096 1.00 90.81 185 HIS A N 1
ATOM 1477 C CA . HIS A 1 185 ? 5.911 -2.115 -21.951 1.00 90.81 185 HIS A CA 1
ATOM 1478 C C . HIS A 1 185 ? 7.278 -1.605 -22.423 1.00 90.81 185 HIS A C 1
ATOM 1480 O O . HIS A 1 185 ? 7.382 -1.090 -23.529 1.00 90.81 185 HIS A O 1
ATOM 1486 N N . PHE A 1 186 ? 8.332 -1.815 -21.633 1.00 89.25 186 PHE A N 1
ATOM 1487 C CA . PHE A 1 186 ? 9.689 -1.325 -21.899 1.00 89.25 186 PHE A CA 1
ATOM 1488 C C . PHE A 1 186 ? 10.695 -2.468 -22.090 1.00 89.25 186 PHE A C 1
ATOM 1490 O O . PHE A 1 186 ? 11.893 -2.296 -21.880 1.00 89.25 186 PHE A O 1
ATOM 1497 N N . SER A 1 187 ? 10.228 -3.654 -22.499 1.00 88.38 187 SER A N 1
ATOM 1498 C CA . SER A 1 187 ? 11.071 -4.849 -22.679 1.00 88.38 187 SER A CA 1
ATOM 1499 C C . SER A 1 187 ? 12.303 -4.610 -23.558 1.00 88.38 187 SER A C 1
ATOM 1501 O O . SER A 1 187 ? 13.354 -5.191 -23.300 1.00 88.38 187 SER A O 1
ATOM 1503 N N . GLN A 1 188 ? 12.183 -3.763 -24.583 1.00 85.25 188 GLN A N 1
ATOM 1504 C CA . GLN A 1 188 ? 13.282 -3.429 -25.484 1.00 85.25 188 GLN A CA 1
ATOM 1505 C C . GLN A 1 188 ? 14.305 -2.505 -24.815 1.00 85.25 188 GLN A C 1
ATOM 1507 O O . GLN A 1 188 ? 15.499 -2.776 -24.903 1.00 85.25 188 GLN A O 1
ATOM 1512 N N . SER A 1 189 ? 13.842 -1.480 -24.093 1.00 83.88 189 SER A N 1
ATOM 1513 C CA . SER A 1 189 ? 14.700 -0.536 -23.370 1.00 83.88 189 SER A CA 1
ATOM 1514 C C . SER A 1 189 ? 15.468 -1.191 -22.223 1.00 83.88 189 SER A C 1
ATOM 1516 O O . SER A 1 189 ? 16.518 -0.704 -21.846 1.00 83.88 189 SER A O 1
ATOM 1518 N N . LEU A 1 190 ? 14.982 -2.314 -21.682 1.00 86.00 190 LEU A N 1
ATOM 1519 C CA . LEU A 1 190 ? 15.652 -3.062 -20.608 1.00 86.00 190 LEU A CA 1
ATOM 1520 C C . LEU A 1 190 ? 16.794 -3.981 -21.083 1.00 86.00 190 LEU A C 1
ATOM 1522 O O . LEU A 1 190 ? 17.405 -4.653 -20.252 1.00 86.00 190 LEU A O 1
ATOM 1526 N N . LYS A 1 191 ? 17.054 -4.080 -22.393 1.00 85.25 191 LYS A N 1
ATOM 1527 C CA . LYS A 1 191 ? 18.113 -4.949 -22.943 1.00 85.25 191 LYS A CA 1
ATOM 1528 C C . LYS A 1 191 ? 19.487 -4.292 -22.970 1.00 85.25 191 LYS A C 1
ATOM 1530 O O . LYS A 1 191 ? 20.481 -5.005 -23.055 1.00 85.25 191 LYS A O 1
ATOM 1535 N N . ASP A 1 192 ? 19.524 -2.967 -22.940 1.00 87.25 192 ASP A N 1
ATOM 1536 C CA . ASP A 1 192 ? 20.723 -2.174 -23.158 1.00 87.25 192 ASP A CA 1
ATOM 1537 C C . ASP A 1 192 ? 20.865 -1.101 -22.073 1.00 87.25 192 ASP A C 1
ATOM 1539 O O . ASP A 1 192 ? 19.891 -0.461 -21.684 1.00 87.25 192 ASP A O 1
ATOM 1543 N N . THR A 1 193 ? 22.085 -0.910 -21.578 1.00 86.88 193 THR A N 1
ATOM 1544 C CA . THR A 1 193 ? 22.376 -0.004 -20.461 1.00 86.88 193 THR A CA 1
ATOM 1545 C C . THR A 1 193 ? 22.057 1.449 -20.800 1.00 86.88 193 THR A C 1
ATOM 1547 O O . THR A 1 193 ? 21.533 2.167 -19.946 1.00 86.88 193 THR A O 1
ATOM 1550 N N . ASP A 1 194 ? 22.355 1.891 -22.022 1.00 87.25 194 ASP A N 1
ATOM 1551 C CA . ASP A 1 194 ? 22.123 3.278 -22.431 1.00 87.25 194 ASP A CA 1
ATOM 1552 C C . ASP A 1 194 ? 20.620 3.553 -22.552 1.00 87.25 194 ASP A C 1
ATOM 1554 O O . ASP A 1 194 ? 20.127 4.548 -22.021 1.00 87.25 194 ASP A O 1
ATOM 1558 N N . SER A 1 195 ? 19.874 2.593 -23.102 1.00 88.62 195 SER A N 1
ATOM 1559 C CA . SER A 1 195 ? 18.407 2.627 -23.152 1.00 88.62 195 SER A CA 1
ATOM 1560 C C . SER A 1 195 ? 17.754 2.641 -21.758 1.00 88.62 195 SER A C 1
ATOM 1562 O O . SER A 1 195 ? 16.708 3.262 -21.557 1.00 88.62 195 SER A O 1
ATOM 1564 N N . ILE A 1 196 ? 18.363 1.977 -20.765 1.00 88.81 196 ILE A N 1
ATOM 1565 C CA . ILE A 1 196 ? 17.914 2.033 -19.365 1.00 88.81 196 ILE A CA 1
ATOM 1566 C C . ILE A 1 196 ? 18.177 3.415 -18.763 1.00 88.81 196 ILE A C 1
ATOM 1568 O O . ILE A 1 196 ? 17.307 3.928 -18.059 1.00 88.81 196 ILE A O 1
ATOM 1572 N N . ARG A 1 197 ? 19.343 4.027 -19.023 1.00 88.69 197 ARG A N 1
ATOM 1573 C CA . ARG A 1 197 ? 19.638 5.392 -18.550 1.00 88.69 197 ARG A CA 1
ATOM 1574 C C . ARG A 1 197 ? 18.676 6.410 -19.155 1.00 88.69 197 ARG A C 1
ATOM 1576 O O . ARG A 1 197 ? 18.126 7.211 -18.412 1.00 88.69 197 ARG A O 1
ATOM 1583 N N . GLU A 1 198 ? 18.409 6.322 -20.456 1.00 90.81 198 GLU A N 1
ATOM 1584 C CA . GLU A 1 198 ? 17.435 7.191 -21.125 1.00 90.81 198 GLU A CA 1
ATOM 1585 C C . GLU A 1 198 ? 16.039 7.046 -20.502 1.00 90.81 198 GLU A C 1
ATOM 1587 O O . GLU A 1 198 ? 15.382 8.039 -20.192 1.00 90.81 198 GLU A O 1
ATOM 1592 N N . LEU A 1 199 ? 15.604 5.812 -20.220 1.00 90.19 199 LEU A N 1
ATOM 1593 C CA . LEU A 1 199 ? 14.332 5.575 -19.538 1.00 90.19 199 LEU A CA 1
ATOM 1594 C C . LEU A 1 199 ? 14.310 6.157 -18.114 1.00 90.19 199 LEU A C 1
ATOM 1596 O O . LEU A 1 199 ? 13.281 6.688 -17.697 1.00 90.19 199 LEU A O 1
ATOM 1600 N N . ILE A 1 200 ? 15.414 6.065 -17.363 1.00 92.00 200 ILE A N 1
ATOM 1601 C CA . ILE A 1 200 ? 15.536 6.694 -16.039 1.00 92.00 200 ILE A CA 1
ATOM 1602 C C . ILE A 1 200 ? 15.366 8.212 -16.166 1.00 92.00 200 ILE A C 1
ATOM 1604 O O . ILE A 1 200 ? 14.518 8.769 -15.471 1.00 92.00 200 ILE A O 1
ATOM 1608 N N . ASP A 1 201 ? 16.085 8.854 -17.088 1.00 91.44 201 ASP A N 1
ATOM 1609 C CA . ASP A 1 201 ? 16.030 10.305 -17.297 1.00 91.44 201 ASP A CA 1
ATOM 1610 C C . ASP A 1 201 ? 14.613 10.775 -17.671 1.00 91.44 201 ASP A C 1
ATOM 1612 O O . ASP A 1 201 ? 14.106 11.748 -17.104 1.00 91.44 201 ASP A O 1
ATOM 1616 N N . LEU A 1 202 ? 13.932 10.053 -18.568 1.00 92.56 202 LEU A N 1
ATOM 1617 C CA . LEU A 1 202 ? 12.547 10.345 -18.963 1.00 92.56 202 LEU A CA 1
ATOM 1618 C C . LEU A 1 202 ? 11.569 10.231 -17.785 1.00 92.56 202 LEU A C 1
ATOM 1620 O O . LEU A 1 202 ? 10.637 11.031 -17.652 1.00 92.56 202 LEU A O 1
ATOM 1624 N N . VAL A 1 203 ? 11.763 9.235 -16.917 1.00 92.75 203 VAL A N 1
ATOM 1625 C CA . VAL A 1 203 ? 10.937 9.042 -15.718 1.00 92.75 203 VAL A CA 1
ATOM 1626 C C . VAL A 1 203 ? 11.233 10.121 -14.673 1.00 92.75 203 VAL A C 1
ATOM 1628 O O . VAL A 1 203 ? 10.305 10.622 -14.037 1.00 92.75 203 VAL A O 1
ATOM 1631 N N . GLU A 1 204 ? 12.493 10.523 -14.495 1.00 92.25 204 GLU A N 1
ATOM 1632 C CA . GLU A 1 204 ? 12.886 11.587 -13.566 1.00 92.25 204 GLU A CA 1
ATOM 1633 C C . GLU A 1 204 ? 12.338 12.956 -13.981 1.00 92.25 204 GLU A C 1
ATOM 1635 O O . GLU A 1 204 ? 11.817 13.673 -13.120 1.00 92.25 204 GLU A O 1
ATOM 1640 N N . ARG A 1 205 ? 12.353 13.274 -15.281 1.00 92.31 205 ARG A N 1
ATOM 1641 C CA . ARG A 1 205 ? 11.836 14.537 -15.846 1.00 92.31 205 ARG A CA 1
ATOM 1642 C C . ARG A 1 205 ? 10.315 14.593 -16.007 1.00 92.31 205 ARG A C 1
ATOM 1644 O O . ARG A 1 205 ? 9.794 15.602 -16.464 1.00 92.31 205 ARG A O 1
ATOM 1651 N N . ASP A 1 206 ? 9.599 13.537 -15.615 1.00 88.31 206 ASP A N 1
ATOM 1652 C CA . ASP A 1 206 ? 8.144 13.400 -15.801 1.00 88.31 206 ASP A CA 1
ATOM 1653 C C . ASP A 1 206 ? 7.685 13.462 -17.274 1.00 88.31 206 ASP A C 1
ATOM 1655 O O . ASP A 1 206 ? 6.512 13.724 -17.548 1.00 88.31 206 ASP A O 1
ATOM 1659 N N . GLU A 1 207 ? 8.588 13.160 -18.209 1.00 89.81 207 GLU A N 1
ATOM 1660 C CA . GLU A 1 207 ? 8.339 13.114 -19.657 1.00 89.81 207 GLU A CA 1
ATOM 1661 C C . GLU A 1 207 ? 7.786 11.749 -20.106 1.00 89.81 207 GLU A C 1
ATOM 1663 O O . GLU A 1 207 ? 7.208 11.621 -21.184 1.00 89.81 207 GLU A O 1
ATOM 1668 N N . CYS A 1 208 ? 7.908 10.722 -19.259 1.00 86.56 208 CYS A N 1
ATOM 1669 C CA . CYS A 1 208 ? 7.299 9.416 -19.486 1.00 86.56 208 CYS A CA 1
ATOM 1670 C C . CYS A 1 208 ? 5.820 9.407 -19.060 1.00 86.56 208 CYS A C 1
ATOM 1672 O O . CYS A 1 208 ? 5.493 9.651 -17.893 1.00 86.56 208 CYS A O 1
ATOM 1674 N N . ASP A 1 209 ? 4.915 9.031 -19.970 1.00 87.44 209 ASP A N 1
ATOM 1675 C CA . ASP A 1 209 ? 3.518 8.775 -19.610 1.00 87.44 209 ASP A CA 1
ATOM 1676 C C . ASP A 1 209 ? 3.398 7.475 -18.798 1.00 87.44 209 ASP A C 1
ATOM 1678 O O . ASP A 1 209 ? 3.508 6.361 -19.315 1.00 87.44 209 ASP A O 1
ATOM 1682 N N . LEU A 1 210 ? 3.171 7.623 -17.492 1.00 92.00 210 LEU A N 1
ATOM 1683 C CA . LEU A 1 210 ? 3.022 6.506 -16.556 1.00 92.00 210 LEU A CA 1
ATOM 1684 C C . LEU A 1 210 ? 1.594 5.947 -16.502 1.00 92.00 210 LEU A C 1
ATOM 1686 O O . LEU A 1 210 ? 1.367 4.943 -15.825 1.00 92.00 210 LEU A O 1
ATOM 1690 N N . SER A 1 211 ? 0.633 6.552 -17.206 1.00 90.94 211 SER A N 1
ATOM 1691 C CA . SER A 1 211 ? -0.786 6.173 -17.142 1.00 90.94 211 SER A CA 1
ATOM 1692 C C . SER A 1 211 ? -1.011 4.727 -17.580 1.00 90.94 211 SER A C 1
ATOM 1694 O O . SER A 1 211 ? -1.782 3.997 -16.957 1.00 90.94 211 SER A O 1
ATOM 1696 N N . VAL A 1 212 ? -0.280 4.279 -18.606 1.00 91.19 212 VAL A N 1
ATOM 1697 C CA . VAL A 1 212 ? -0.330 2.893 -19.098 1.00 91.19 212 VAL A CA 1
ATOM 1698 C C . VAL A 1 212 ? 0.113 1.908 -18.013 1.00 91.19 212 VAL A C 1
ATOM 1700 O O . VAL A 1 212 ? -0.574 0.917 -17.771 1.00 91.19 212 VAL A O 1
ATOM 1703 N N . ILE A 1 213 ? 1.204 2.215 -17.301 1.00 94.06 213 ILE A N 1
ATOM 1704 C CA . ILE A 1 213 ? 1.711 1.377 -16.205 1.00 94.06 213 ILE A CA 1
ATOM 1705 C C . ILE A 1 213 ? 0.727 1.361 -15.034 1.00 94.06 213 ILE A C 1
ATOM 1707 O O . ILE A 1 213 ? 0.455 0.299 -14.479 1.00 94.06 213 ILE A O 1
ATOM 1711 N N . ILE A 1 214 ? 0.194 2.523 -14.647 1.00 93.94 214 ILE A N 1
ATOM 1712 C CA . ILE A 1 214 ? -0.748 2.646 -13.524 1.00 93.94 214 ILE A CA 1
ATOM 1713 C C . ILE A 1 214 ? -1.999 1.795 -13.782 1.00 93.94 214 ILE A C 1
ATOM 1715 O O . ILE A 1 214 ? -2.413 1.022 -12.912 1.00 93.94 214 ILE A O 1
ATOM 1719 N N . ASN A 1 215 ? -2.554 1.884 -14.994 1.00 93.06 215 ASN A N 1
ATOM 1720 C CA . ASN A 1 215 ? -3.744 1.138 -15.398 1.00 93.06 215 ASN A CA 1
ATOM 1721 C C . ASN A 1 215 ? -3.491 -0.376 -15.444 1.00 93.06 215 ASN A C 1
ATOM 1723 O O . ASN A 1 215 ? -4.299 -1.159 -14.942 1.00 93.06 215 ASN A O 1
ATOM 1727 N N . ASP A 1 216 ? -2.353 -0.797 -15.997 1.00 92.94 216 ASP A N 1
ATOM 1728 C CA . ASP A 1 216 ? -1.969 -2.209 -16.082 1.00 92.94 216 ASP A CA 1
ATOM 1729 C C . ASP A 1 216 ? -1.643 -2.808 -14.696 1.00 92.94 216 ASP A C 1
ATOM 1731 O O . ASP A 1 216 ? -2.025 -3.938 -14.381 1.00 92.94 216 ASP A O 1
ATOM 1735 N N . ALA A 1 217 ? -1.007 -2.034 -13.809 1.00 93.38 217 ALA A N 1
ATOM 1736 C CA . ALA A 1 217 ? -0.688 -2.459 -12.446 1.00 93.38 217 ALA A CA 1
ATOM 1737 C C . ALA A 1 217 ? -1.918 -2.532 -11.521 1.00 93.38 217 ALA A C 1
ATOM 1739 O O . ALA A 1 217 ? -1.852 -3.209 -10.486 1.00 93.38 217 ALA A O 1
ATOM 1740 N N . ARG A 1 218 ? -3.037 -1.884 -11.887 1.00 93.31 218 ARG A N 1
ATOM 1741 C CA . ARG A 1 218 ? -4.291 -1.823 -11.110 1.00 93.31 218 ARG A CA 1
ATOM 1742 C C . ARG A 1 218 ? -4.050 -1.395 -9.661 1.00 93.31 218 ARG A C 1
ATOM 1744 O O . ARG A 1 218 ? -4.368 -2.133 -8.725 1.00 93.31 218 ARG A O 1
ATOM 1751 N N . LEU A 1 219 ? -3.392 -0.252 -9.485 1.00 92.31 219 LEU A N 1
ATOM 1752 C CA . LEU A 1 219 ? -3.058 0.261 -8.159 1.00 92.31 219 LEU A CA 1
ATOM 1753 C C . LEU A 1 219 ? -4.322 0.578 -7.362 1.00 92.31 219 LEU A C 1
ATOM 1755 O O . LEU A 1 219 ? -5.279 1.131 -7.891 1.00 92.31 219 LEU A O 1
ATOM 1759 N N . GLU A 1 220 ? -4.291 0.274 -6.070 1.00 91.56 220 GLU A N 1
ATOM 1760 C CA . GLU A 1 220 ? -5.360 0.612 -5.132 1.00 91.56 220 GLU A CA 1
ATOM 1761 C C . GLU A 1 220 ? -5.302 2.078 -4.677 1.00 91.56 220 GLU A C 1
ATOM 1763 O O . GLU A 1 220 ? -5.922 2.423 -3.691 1.00 91.56 220 GLU A O 1
ATOM 1768 N N . ILE A 1 221 ? -4.538 2.956 -5.328 1.00 93.31 221 ILE A N 1
ATOM 1769 C CA . ILE A 1 221 ? -4.401 4.359 -4.914 1.00 93.31 221 ILE A CA 1
ATOM 1770 C C . ILE A 1 221 ? -5.420 5.187 -5.695 1.00 93.31 221 ILE A C 1
ATOM 1772 O O . ILE A 1 221 ? -5.389 5.205 -6.922 1.00 93.31 221 ILE A O 1
ATOM 1776 N N . THR A 1 222 ? -6.308 5.887 -4.991 1.00 91.56 222 THR A N 1
ATOM 1777 C CA . THR A 1 222 ? -7.398 6.658 -5.619 1.00 91.56 222 THR A CA 1
ATOM 1778 C C . THR A 1 222 ? -6.948 8.039 -6.085 1.00 91.56 222 THR A C 1
ATOM 1780 O O . THR A 1 222 ? -7.473 8.578 -7.058 1.00 91.56 222 THR A O 1
ATOM 1783 N N . ASN A 1 223 ? -5.954 8.621 -5.413 1.00 92.00 223 ASN A N 1
ATOM 1784 C CA . ASN A 1 223 ? -5.386 9.903 -5.799 1.00 92.00 223 ASN A CA 1
ATOM 1785 C C . ASN A 1 223 ? -4.378 9.724 -6.945 1.00 92.00 223 ASN A C 1
ATOM 1787 O O . ASN A 1 223 ? -3.305 9.154 -6.756 1.00 92.00 223 ASN A O 1
ATOM 1791 N N . ASN A 1 224 ? -4.696 10.279 -8.117 1.00 89.81 224 ASN A N 1
ATOM 1792 C CA . ASN A 1 224 ? -3.859 10.187 -9.317 1.00 89.81 224 ASN A CA 1
ATOM 1793 C C . ASN A 1 224 ? -2.445 10.763 -9.133 1.00 89.81 224 ASN A C 1
ATOM 1795 O O . ASN A 1 224 ? -1.489 10.225 -9.690 1.00 89.81 224 ASN A O 1
ATOM 1799 N N . VAL A 1 225 ? -2.292 11.839 -8.354 1.00 91.69 225 VAL A N 1
ATOM 1800 C CA . VAL A 1 225 ? -0.982 12.467 -8.112 1.00 91.69 225 VAL A CA 1
ATOM 1801 C C . VAL A 1 225 ? -0.105 11.532 -7.284 1.00 91.69 225 VAL A C 1
ATOM 1803 O O . VAL A 1 225 ? 1.024 11.232 -7.668 1.00 91.69 225 VAL A O 1
ATOM 1806 N N . GLU A 1 226 ? -0.654 11.003 -6.193 1.00 92.19 226 GLU A N 1
ATOM 1807 C CA . GLU A 1 226 ? 0.021 10.032 -5.326 1.00 92.19 226 GLU A CA 1
ATOM 1808 C C . GLU A 1 226 ? 0.322 8.722 -6.064 1.00 92.19 226 GLU A C 1
ATOM 1810 O O . GLU A 1 226 ? 1.413 8.166 -5.933 1.00 92.19 226 GLU A O 1
ATOM 1815 N N . ALA A 1 227 ? -0.606 8.249 -6.900 1.00 93.50 227 ALA A N 1
ATOM 1816 C CA . ALA A 1 227 ? -0.409 7.068 -7.733 1.00 93.50 227 ALA A CA 1
ATOM 1817 C C . ALA A 1 227 ? 0.748 7.267 -8.723 1.00 93.50 227 ALA A C 1
ATOM 1819 O O . ALA A 1 227 ? 1.592 6.375 -8.863 1.00 93.50 227 ALA A O 1
ATOM 1820 N N . LYS A 1 228 ? 0.838 8.441 -9.368 1.00 94.12 228 LYS A N 1
ATOM 1821 C CA . LYS A 1 228 ? 1.945 8.784 -10.273 1.00 94.12 228 LYS A CA 1
ATOM 1822 C C . LYS A 1 228 ? 3.276 8.844 -9.524 1.00 94.12 228 LYS A C 1
ATOM 1824 O O . LYS A 1 228 ? 4.236 8.213 -9.964 1.00 94.12 228 LYS A O 1
ATOM 1829 N N . LEU A 1 229 ? 3.327 9.529 -8.380 1.00 93.62 229 LEU A N 1
ATOM 1830 C CA . LEU A 1 229 ? 4.535 9.636 -7.551 1.00 93.62 229 LEU A CA 1
ATOM 1831 C C . LEU A 1 229 ? 5.014 8.268 -7.054 1.00 93.62 229 LEU A C 1
ATOM 1833 O O . LEU A 1 229 ? 6.190 7.930 -7.200 1.00 93.62 229 LEU A O 1
ATOM 1837 N N . PHE A 1 230 ? 4.104 7.451 -6.524 1.00 95.56 230 PHE A N 1
ATOM 1838 C CA . PHE A 1 230 ? 4.415 6.096 -6.079 1.00 95.56 230 PHE A CA 1
ATOM 1839 C C . PHE A 1 230 ? 4.925 5.230 -7.232 1.00 95.56 230 PHE A C 1
ATOM 1841 O O . PHE A 1 230 ? 5.931 4.533 -7.091 1.00 95.56 230 PHE A O 1
ATOM 1848 N N . THR A 1 231 ? 4.269 5.305 -8.392 1.00 96.00 231 THR A N 1
ATOM 1849 C CA . THR A 1 231 ? 4.678 4.565 -9.591 1.00 96.00 231 THR A CA 1
ATOM 1850 C C . THR A 1 231 ? 6.077 4.971 -10.030 1.00 96.00 231 THR A C 1
ATOM 1852 O O . THR A 1 231 ? 6.936 4.102 -10.161 1.00 96.00 231 THR A O 1
ATOM 1855 N N . LYS A 1 232 ? 6.344 6.276 -10.151 1.00 95.62 232 LYS A N 1
ATOM 1856 C CA . LYS A 1 232 ? 7.668 6.831 -10.463 1.00 95.62 232 LYS A CA 1
ATOM 1857 C C . LYS A 1 232 ? 8.741 6.290 -9.519 1.00 95.62 232 LYS A C 1
ATOM 1859 O O . LYS A 1 232 ? 9.721 5.705 -9.975 1.00 95.62 232 LYS A O 1
ATOM 1864 N N . GLN A 1 233 ? 8.526 6.388 -8.206 1.00 95.38 233 GLN A N 1
ATOM 1865 C CA . GLN A 1 233 ? 9.471 5.876 -7.207 1.00 95.38 233 GLN A CA 1
ATOM 1866 C C . GLN A 1 233 ? 9.739 4.372 -7.361 1.00 95.38 233 GLN A C 1
ATOM 1868 O O . GLN A 1 233 ? 10.883 3.926 -7.247 1.00 95.38 233 GLN A O 1
ATOM 1873 N N . LYS A 1 234 ? 8.701 3.569 -7.626 1.00 95.88 234 LYS A N 1
ATOM 1874 C CA . LYS A 1 234 ? 8.852 2.118 -7.813 1.00 95.88 234 LYS A CA 1
ATOM 1875 C C . LYS A 1 234 ? 9.556 1.761 -9.116 1.00 95.88 234 LYS A C 1
ATOM 1877 O O . LYS A 1 234 ? 10.352 0.825 -9.100 1.00 95.88 234 LYS A O 1
ATOM 1882 N N . ILE A 1 235 ? 9.321 2.503 -10.196 1.00 95.06 235 ILE A N 1
ATOM 1883 C CA . ILE A 1 235 ? 10.044 2.336 -11.463 1.00 95.06 235 ILE A CA 1
ATOM 1884 C C . ILE A 1 235 ? 11.525 2.643 -11.257 1.00 95.06 235 ILE A C 1
ATOM 1886 O O . ILE A 1 235 ? 12.354 1.789 -11.546 1.00 95.06 235 ILE A O 1
ATOM 1890 N N . LEU A 1 236 ? 11.861 3.798 -10.679 1.00 94.12 236 LEU A N 1
ATOM 1891 C CA . LEU A 1 236 ? 13.255 4.183 -10.434 1.00 94.12 236 LEU A CA 1
ATOM 1892 C C . LEU A 1 236 ? 13.971 3.171 -9.528 1.00 94.12 236 LEU A C 1
ATOM 1894 O O . LEU A 1 236 ? 15.070 2.722 -9.843 1.00 94.12 236 LEU A O 1
ATOM 1898 N N . SER A 1 237 ? 13.319 2.718 -8.452 1.00 93.75 237 SER A N 1
ATOM 1899 C CA . SER A 1 237 ? 13.862 1.671 -7.573 1.00 93.75 237 SER A CA 1
ATOM 1900 C C . SER A 1 237 ? 14.063 0.328 -8.288 1.00 93.75 237 SER A C 1
ATOM 1902 O O . SER A 1 237 ? 14.991 -0.417 -7.965 1.00 93.75 237 SER A O 1
ATOM 1904 N N . PHE A 1 238 ? 13.199 -0.001 -9.249 1.00 93.75 238 PHE A N 1
ATOM 1905 C CA . PHE A 1 238 ? 13.327 -1.198 -10.072 1.00 93.75 238 PHE A CA 1
ATOM 1906 C C . PHE A 1 238 ? 14.482 -1.072 -11.078 1.00 93.75 238 PHE A C 1
ATOM 1908 O O . PHE A 1 238 ? 15.312 -1.978 -11.145 1.00 93.75 238 PHE A O 1
ATOM 1915 N N . LEU A 1 239 ? 14.569 0.048 -11.801 1.00 90.81 239 LEU A N 1
ATOM 1916 C CA . LEU A 1 239 ? 15.603 0.314 -12.807 1.00 90.81 239 LEU A CA 1
ATOM 1917 C C . LEU A 1 239 ? 16.996 0.473 -12.189 1.00 90.81 239 LEU A C 1
ATOM 1919 O O . LEU A 1 239 ? 17.971 0.017 -12.776 1.00 90.81 239 LEU A O 1
ATOM 1923 N N . ALA A 1 240 ? 17.100 1.003 -10.966 1.00 88.31 240 ALA A N 1
ATOM 1924 C CA . ALA A 1 240 ? 18.367 1.109 -10.240 1.00 88.31 240 ALA A CA 1
ATOM 1925 C C . ALA A 1 240 ? 19.085 -0.243 -10.062 1.00 88.31 240 ALA A C 1
ATOM 1927 O O . ALA A 1 240 ? 20.306 -0.278 -9.955 1.00 88.31 240 ALA A O 1
ATOM 1928 N N . ARG A 1 241 ? 18.353 -1.367 -10.081 1.00 85.56 241 ARG A N 1
ATOM 1929 C CA . ARG A 1 241 ? 18.932 -2.724 -10.014 1.00 85.56 241 ARG A CA 1
ATOM 1930 C C . ARG A 1 241 ? 19.669 -3.137 -11.287 1.00 85.56 241 ARG A C 1
ATOM 1932 O O . ARG A 1 241 ? 20.420 -4.103 -11.254 1.00 85.56 241 ARG A O 1
ATOM 1939 N N . TYR A 1 242 ? 19.407 -2.445 -12.390 1.00 78.44 242 TYR A N 1
ATOM 1940 C CA . TYR A 1 242 ? 20.037 -2.662 -13.687 1.00 78.44 242 TYR A CA 1
ATOM 1941 C C . TYR A 1 242 ? 21.175 -1.674 -13.952 1.00 78.44 242 TYR A C 1
ATOM 1943 O O . TYR A 1 242 ? 21.818 -1.759 -14.995 1.00 78.44 242 TYR A O 1
ATOM 1951 N N . LYS A 1 243 ? 21.435 -0.735 -13.031 1.00 67.19 243 LYS A N 1
ATOM 1952 C CA . LYS A 1 243 ? 22.576 0.168 -13.149 1.00 67.19 243 LYS A CA 1
ATOM 1953 C C . LYS A 1 243 ? 23.859 -0.683 -13.094 1.00 67.19 243 LYS A C 1
ATOM 1955 O O . LYS A 1 243 ? 24.021 -1.438 -12.133 1.00 67.19 243 LYS A O 1
ATOM 1960 N N . PRO A 1 244 ? 24.752 -0.605 -14.096 1.00 58.62 244 PRO A N 1
ATOM 1961 C CA . PRO A 1 244 ? 26.037 -1.285 -14.024 1.00 58.62 244 PRO A CA 1
ATOM 1962 C C . PRO A 1 244 ? 26.824 -0.762 -12.823 1.00 58.62 244 PRO A C 1
ATOM 1964 O O . PRO A 1 244 ? 26.729 0.419 -12.487 1.00 58.62 244 PRO A O 1
ATOM 1967 N N . ALA A 1 245 ? 27.623 -1.630 -12.204 1.00 55.62 245 ALA A N 1
ATOM 1968 C CA . ALA A 1 245 ? 28.476 -1.327 -11.050 1.00 55.62 245 ALA A CA 1
ATOM 1969 C C . ALA A 1 245 ? 29.653 -0.371 -11.360 1.00 55.62 245 ALA A C 1
ATOM 1971 O O . ALA A 1 245 ? 30.626 -0.318 -10.618 1.00 55.62 245 ALA A O 1
ATOM 1972 N N . GLU A 1 246 ? 29.587 0.383 -12.451 1.00 54.22 246 GLU A N 1
ATOM 1973 C CA . GLU A 1 246 ? 30.625 1.319 -12.861 1.00 54.22 246 GLU A CA 1
ATOM 1974 C C . GLU A 1 246 ? 30.180 2.725 -12.487 1.00 54.22 246 GLU A C 1
ATOM 1976 O O . GLU A 1 246 ? 29.474 3.367 -13.256 1.00 54.22 246 GLU A O 1
ATOM 1981 N N . LEU A 1 247 ? 30.514 3.145 -11.264 1.00 48.03 247 LEU A N 1
ATOM 1982 C CA . LEU A 1 247 ? 30.726 4.540 -10.839 1.00 48.03 247 LEU A CA 1
ATOM 1983 C C . LEU A 1 247 ? 31.314 4.595 -9.403 1.00 48.03 247 LEU A C 1
ATOM 1985 O O . LEU A 1 247 ? 31.031 5.524 -8.658 1.00 48.03 247 LEU A O 1
ATOM 1989 N N . ASP A 1 248 ? 32.136 3.609 -9.024 1.00 41.31 248 ASP A N 1
ATOM 1990 C CA . ASP A 1 248 ? 33.113 3.726 -7.929 1.00 41.31 248 ASP A CA 1
ATOM 1991 C C . ASP A 1 248 ? 34.505 3.503 -8.547 1.00 41.31 248 ASP A C 1
ATOM 1993 O O . ASP A 1 248 ? 35.097 2.427 -8.445 1.00 41.31 248 ASP A O 1
ATOM 1997 N N . GLY A 1 249 ? 34.971 4.505 -9.294 1.00 37.16 249 GLY A N 1
ATOM 1998 C CA . GLY A 1 249 ? 36.305 4.585 -9.889 1.00 37.16 249 GLY A CA 1
ATOM 1999 C C . GLY A 1 249 ? 36.821 6.006 -9.791 1.00 37.16 249 GLY A C 1
ATOM 2000 O O . GLY A 1 249 ? 36.056 6.914 -10.187 1.00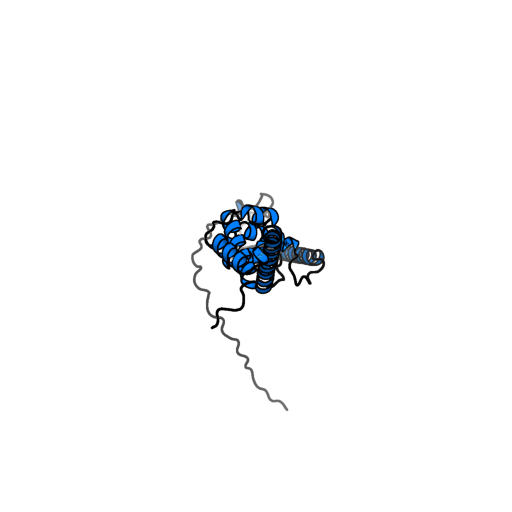 37.16 249 GLY A O 1
#

Foldseek 3Di:
DDDDDDDDDDDDDDDDDPDDPPDDPPDPDPPVVPDDPPPDPDPDPPPDDDDDDDDDPPVVVVVVVVVVVVVVVVVVVVVVVVVVVVVVVVVVVVVVVVVVVVVVVVVVPDPPCLDDDPVLLCVQLLVQCQAALDDDPVSLLVSLVVVCVVCVPYDSVSSSVNNVVVSVVLLVLLLVLLLVQCCVPVVVLLPDQVSLVVVLVCLVVVVDDCVSSLVSSVDSHNDPVNSSVSSSVSSNVSSVVSHPPPDPD

Secondary structure (DSSP, 8-state):
---------PPPP--------TT-------GGGSS-TTSS----------------HHHHHHHHHHHHHHHHHHHHHHHHHHHHHHHHHHHHHHHHHHHHHHHHHHSSTT----S--HHHHHHHHHHHHHH-SS--HHHHHHHHHHHHTT-TTS-HHHHHHHHHHHHHHHHHHHHHHHHHHHHHHTTTGGGSHHHHHHHHHHHHTT-S--HHHHHHHT-S---HHHHHHHHHHHHHHHHGGGS-S----

pLDDT: mean 70.78, std 24.03, range [27.66, 97.12]